Protein AF-A0A7S4VJS0-F1 (afdb_monomer)

Organism: NCBI:txid311494

Solvent-accessible surface area (backbone atoms only — not comparable to full-atom values): 16533 Å² total; per-residue (Å²): 133,78,76,65,44,76,45,44,34,22,42,85,99,52,70,77,47,81,45,66,48,49,86,60,59,67,70,57,44,41,53,53,49,32,59,73,72,68,47,90,73,55,100,81,55,53,58,40,48,29,38,74,30,95,76,50,66,49,74,33,80,50,48,74,66,52,52,50,50,30,54,77,70,63,61,60,64,29,40,44,44,47,50,64,60,52,46,53,50,52,53,53,55,51,74,68,52,66,96,58,41,60,51,50,42,50,34,49,39,54,44,40,72,72,34,70,67,52,34,52,46,32,55,76,66,53,40,60,62,53,34,54,55,42,32,65,45,93,44,63,69,44,21,36,47,25,25,44,41,48,52,61,39,64,73,39,78,69,44,57,60,54,49,73,75,48,58,73,79,54,33,31,71,47,41,39,43,45,42,54,61,67,45,56,85,84,48,96,86,55,86,72,76,68,92,62,82,62,58,33,41,50,53,45,51,40,50,43,19,69,74,35,60,66,30,24,58,18,40,49,33,22,28,68,24,63,72,89,66,82,99,58,100,69,72,90,50,73,53,40,54,63,46,39,52,54,28,54,70,44,88,88,39,69,65,42,23,52,48,28,53,47,47,52,49,29,39,52,62,35,20,66,88,34,67,66,56,41,52,51,53,51,50,53,54,51,56,54,65,54,55,72,70,76,112

Sequence (295 aa):
MVKSIKCSVRKLDGPEEDYVFDSRPISECVRSICKGFKLPYDEEDNYHVLVAGSEPTAPVVATRAQISEAKEKGQTPLLVQKGSALVKARLRNLQRGGDDIADRLLGLLVAIRGDAWLAEEVVGEDGIRLLVEVALSNSSRHVELGMVCLCEIFRNGQVSTWLDENPEEFGPRFFRQLFSVLFPKLHAETKQERKSPPHACLCACVFLLQRLPSCARAAHAAAVGALQFGNSAEAVQEAFYSQILDAMDVEDDDFQRCAAESVLSAMAVASTNDKQLSAAMQKELVVLAGRDKEV

Radius of gyration: 23.89 Å; Cα contacts (8 Å, |Δi|>4): 365; chains: 1; bounding box: 58×42×64 Å

Nearest PDB structures (foldseek):
  6xf2-assembly2_D  TM=5.288E-01  e=1.169E-06  Homo sapiens
  6xf1-assembly1_B  TM=5.230E-01  e=2.704E-05  Homo sapiens
  8j07-assembly1_u7  TM=6.701E-01  e=5.937E-03  Homo sapiens
  8a1i-assembly1_A  TM=3.736E-01  e=9.053E-03  Mus musculus
  4r11-assembly2_C  TM=3.797E-01  e=6.452E-0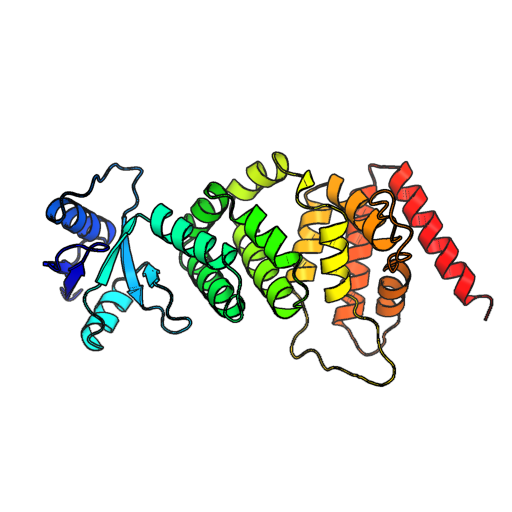1  Caenorhabditis elegans

Foldseek 3Di:
DDDKDWAWAAEVVGDIDIFIPDPDDQQVSLVVVCVVVVHDDDVVFDKAWWFQDPPPRQTAGDDPVNSNVCVVVVVDDIYIDTLLVSLVVLLVVCVVDDPCNLSSLVSLLCRCVVDVVSLVSCLVNCVLLSLLVQLLDPDLSSVLSSLSNVLSSVVHPCVLVVCVVPVCSLALSSLLSLLCSLQPPPDVPDPPPDPDHSVSSLVSLLVSLQNHLNNLVRNLCNQQLVDPDDDDPDDSGDHRVVSLVVLCVDPPDPSSNVSSVSNVVSSCVSCVVPPVSNVVVVVVVVVNVVVVVVD

Structure (mmCIF, N/CA/C/O backbone):
data_AF-A0A7S4VJS0-F1
#
_entry.id   AF-A0A7S4VJS0-F1
#
loop_
_atom_site.group_PDB
_atom_site.id
_atom_site.type_symbol
_atom_site.label_atom_id
_atom_site.label_alt_id
_atom_site.label_comp_id
_atom_site.label_asym_id
_atom_site.label_entity_id
_atom_site.label_seq_id
_atom_site.pdbx_PDB_ins_code
_atom_site.Cartn_x
_atom_site.Cartn_y
_atom_site.Cartn_z
_atom_site.occupancy
_atom_site.B_iso_or_equiv
_atom_site.auth_seq_id
_atom_site.auth_comp_id
_atom_site.auth_asym_id
_atom_site.auth_atom_id
_atom_site.pdbx_PDB_model_num
ATOM 1 N N . MET A 1 1 ? -25.706 -21.260 22.996 1.00 52.06 1 MET A N 1
ATOM 2 C CA . MET A 1 1 ? -25.949 -20.073 23.849 1.00 52.06 1 MET A CA 1
ATOM 3 C C . MET A 1 1 ? -24.723 -19.179 23.781 1.00 52.06 1 MET A C 1
ATOM 5 O O . MET A 1 1 ? -23.652 -19.637 24.156 1.00 52.06 1 MET A O 1
ATOM 9 N N . VAL A 1 2 ? -24.848 -17.950 23.276 1.00 59.78 2 VAL A N 1
ATOM 10 C CA . VAL A 1 2 ? -23.752 -16.966 23.332 1.00 59.78 2 VAL A CA 1
ATOM 11 C C . VAL A 1 2 ? -23.669 -16.465 24.776 1.00 59.78 2 VAL A C 1
ATOM 13 O O . VAL A 1 2 ? -24.641 -15.901 25.275 1.00 59.78 2 VAL A O 1
ATOM 16 N N . LYS A 1 3 ? -22.559 -16.727 25.478 1.00 77.81 3 LYS A N 1
ATOM 17 C CA . LYS A 1 3 ? -22.347 -16.217 26.843 1.00 77.81 3 LYS A CA 1
ATOM 18 C C . LYS A 1 3 ? -22.203 -14.693 26.795 1.00 77.81 3 LYS A C 1
ATOM 20 O O . LYS A 1 3 ? -21.503 -14.173 25.929 1.00 77.81 3 LYS A O 1
ATOM 25 N N . SER A 1 4 ? -22.857 -13.986 27.715 1.00 88.81 4 SER A N 1
ATOM 26 C CA . SER A 1 4 ? -22.656 -12.548 27.892 1.00 88.81 4 SER A CA 1
ATOM 27 C C . SER A 1 4 ? -21.268 -12.282 28.477 1.00 88.81 4 SER A C 1
ATOM 29 O O . SER A 1 4 ? -20.825 -12.960 29.407 1.00 88.81 4 SER A O 1
ATOM 31 N N . ILE A 1 5 ? -20.567 -11.291 27.927 1.00 92.12 5 ILE A N 1
ATOM 32 C CA . ILE A 1 5 ? -19.202 -10.953 28.332 1.00 92.12 5 ILE A CA 1
ATOM 33 C C . ILE A 1 5 ? -19.227 -9.568 28.977 1.00 92.12 5 ILE A C 1
ATOM 35 O O . ILE A 1 5 ? -19.429 -8.567 28.300 1.00 92.12 5 ILE A O 1
ATOM 39 N N . LYS A 1 6 ? -19.042 -9.502 30.298 1.00 92.81 6 LYS A N 1
ATOM 40 C CA . LYS A 1 6 ? -18.827 -8.229 31.003 1.00 92.81 6 LYS A CA 1
ATOM 41 C C . LYS A 1 6 ? -17.358 -7.811 30.881 1.00 92.81 6 LYS A C 1
ATOM 43 O O . LYS A 1 6 ? -16.519 -8.557 31.385 1.00 92.81 6 LYS A O 1
ATOM 48 N N . CYS A 1 7 ? -17.066 -6.678 30.253 1.00 93.25 7 CYS A N 1
ATOM 49 C CA . CYS A 1 7 ? -15.713 -6.144 30.087 1.00 93.25 7 CYS A CA 1
ATOM 50 C C . CYS A 1 7 ? -15.674 -4.664 30.437 1.00 93.25 7 CYS A C 1
ATOM 52 O O . CYS A 1 7 ? -16.630 -3.933 30.185 1.00 93.25 7 CYS A O 1
ATOM 54 N N . SER A 1 8 ? -14.523 -4.238 30.931 1.00 93.19 8 SER A N 1
ATOM 55 C CA . SER A 1 8 ? -14.223 -2.830 31.092 1.00 93.19 8 SER A CA 1
ATOM 56 C C . SER A 1 8 ? -13.831 -2.199 29.746 1.00 93.19 8 SER A C 1
ATOM 58 O O . SER A 1 8 ? -13.095 -2.805 28.957 1.00 93.19 8 SER A O 1
ATOM 60 N N . VAL A 1 9 ? -14.351 -1.004 29.468 1.00 94.25 9 VAL A N 1
ATOM 61 C CA . VAL A 1 9 ? -14.122 -0.217 28.249 1.00 94.25 9 VAL A CA 1
ATOM 62 C C . VAL A 1 9 ? -13.775 1.218 28.646 1.00 94.25 9 VAL A C 1
ATOM 64 O O . VAL A 1 9 ? -14.327 1.755 29.600 1.00 94.25 9 VAL A O 1
ATOM 67 N N . ARG A 1 10 ? -12.889 1.873 27.897 1.00 93.75 10 ARG A N 1
ATOM 68 C CA . ARG A 1 10 ? -12.550 3.293 28.054 1.00 93.75 10 ARG A CA 1
ATOM 69 C C . ARG A 1 10 ? -12.520 4.003 26.707 1.00 93.75 10 ARG A C 1
ATOM 71 O O . ARG A 1 10 ? -12.232 3.379 25.688 1.00 93.75 10 ARG A O 1
ATOM 78 N N . LYS A 1 11 ? -12.723 5.319 26.696 1.00 90.31 11 LYS A N 1
ATOM 79 C CA . LYS A 1 11 ? -12.336 6.176 25.559 1.00 90.31 11 LYS A CA 1
ATOM 80 C C . LYS A 1 11 ? -10.901 6.686 25.730 1.00 90.31 11 LYS A C 1
ATOM 82 O O . LYS A 1 11 ? -10.348 6.610 26.828 1.00 90.31 11 LYS A O 1
ATOM 87 N N . LEU A 1 12 ? -10.301 7.212 24.661 1.00 82.88 12 LEU A N 1
ATOM 88 C CA . LEU A 1 12 ? -8.981 7.846 24.739 1.00 82.88 12 LEU A CA 1
ATOM 89 C C . LEU A 1 12 ? -9.023 8.992 25.767 1.00 82.88 12 LEU A C 1
ATOM 91 O O . LEU A 1 12 ? -9.923 9.830 25.704 1.00 82.88 12 LEU A O 1
ATOM 95 N N . ASP A 1 13 ? -8.104 8.965 26.733 1.00 82.50 13 ASP A N 1
ATOM 96 C CA . ASP A 1 13 ? -7.991 9.936 27.834 1.00 82.50 13 ASP A CA 1
ATOM 97 C C . ASP A 1 13 ? -9.276 10.132 28.667 1.00 82.50 13 ASP A C 1
ATOM 99 O O . ASP A 1 13 ? -9.508 11.193 29.249 1.00 82.50 13 ASP A O 1
ATOM 103 N N . GLY A 1 14 ? -10.141 9.113 28.722 1.00 86.06 14 GLY A N 1
ATOM 104 C CA . GLY A 1 14 ? -11.408 9.163 29.448 1.00 86.06 14 GLY A CA 1
ATOM 105 C C . GLY A 1 14 ? -11.533 8.149 30.584 1.00 86.06 14 GLY A C 1
ATOM 106 O O . GLY A 1 14 ? -10.638 7.328 30.796 1.00 86.06 14 GLY A O 1
ATOM 107 N N . PRO A 1 15 ? -12.664 8.204 31.313 1.00 86.44 15 PRO A N 1
ATOM 108 C CA . PRO A 1 15 ? -12.947 7.260 32.378 1.00 86.44 15 PRO A CA 1
ATOM 109 C C . PRO A 1 15 ? -13.132 5.844 31.828 1.00 86.44 15 PRO A C 1
ATOM 111 O O . PRO A 1 15 ? -13.482 5.632 30.664 1.00 86.44 15 PRO A O 1
ATOM 114 N N . GLU A 1 16 ? -12.885 4.891 32.713 1.00 92.56 16 GLU A N 1
ATOM 115 C CA . GLU A 1 16 ? -13.114 3.472 32.507 1.00 92.56 16 GLU A CA 1
ATOM 116 C C . GLU A 1 16 ? -14.505 3.096 33.034 1.00 92.56 16 GLU A C 1
ATOM 118 O O . GLU A 1 16 ? -14.871 3.473 34.149 1.00 92.56 16 GLU A O 1
ATOM 123 N N . GLU A 1 17 ? -15.285 2.371 32.234 1.00 93.62 17 GLU A N 1
ATOM 124 C CA . GLU A 1 17 ? -16.653 1.965 32.558 1.00 93.62 17 GLU A CA 1
ATOM 125 C C . GLU A 1 17 ? -16.915 0.507 32.142 1.00 93.62 17 GLU A C 1
ATOM 127 O O . GLU A 1 17 ? -16.416 0.017 31.128 1.00 93.62 17 GLU A O 1
ATOM 132 N N . ASP A 1 18 ? -17.738 -0.195 32.923 1.00 94.25 18 ASP A N 1
ATOM 133 C CA . ASP A 1 18 ? -18.102 -1.592 32.680 1.00 94.25 18 ASP A CA 1
ATOM 134 C C . ASP A 1 18 ? -19.273 -1.719 31.695 1.00 94.25 18 ASP A C 1
ATOM 136 O O . ASP A 1 18 ? -20.369 -1.216 31.948 1.00 94.25 18 ASP A O 1
ATOM 140 N N . TYR A 1 19 ? -19.090 -2.512 30.639 1.00 93.88 19 TYR A N 1
ATOM 141 C CA . TYR A 1 19 ? -20.133 -2.818 29.658 1.00 93.88 19 TYR A CA 1
ATOM 142 C C . TYR A 1 19 ? -20.341 -4.322 29.474 1.00 93.88 19 TYR A C 1
ATOM 144 O O . TYR A 1 19 ? -19.462 -5.149 29.730 1.00 93.88 19 TYR A O 1
ATOM 152 N N . VAL A 1 20 ? -21.542 -4.693 29.022 1.00 93.19 20 VAL A N 1
ATOM 153 C CA . VAL A 1 20 ? -21.919 -6.084 28.745 1.00 93.19 20 VAL A CA 1
ATOM 154 C C . VAL A 1 20 ? -22.083 -6.285 27.244 1.00 93.19 20 VAL A C 1
ATOM 156 O O . VAL A 1 20 ? -22.970 -5.710 26.617 1.00 93.19 20 VAL A O 1
ATOM 159 N N . PHE A 1 21 ? -21.257 -7.162 26.684 1.00 92.00 21 PHE A N 1
ATOM 160 C CA . PHE A 1 21 ? -21.400 -7.681 25.330 1.00 92.00 21 PHE A CA 1
ATOM 161 C C . PHE A 1 21 ? -22.299 -8.926 25.376 1.00 92.00 21 PHE A C 1
ATOM 163 O O . PHE A 1 21 ? -21.834 -10.055 25.546 1.00 92.00 21 PHE A O 1
ATOM 170 N N . ASP A 1 22 ? -23.610 -8.713 25.267 1.00 89.94 22 ASP A N 1
ATOM 171 C CA .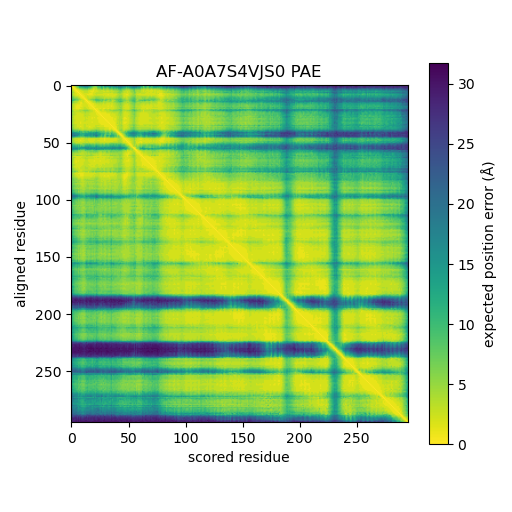 ASP A 1 22 ? -24.657 -9.752 25.242 1.00 89.94 22 ASP A CA 1
ATOM 172 C C . ASP A 1 22 ? -24.867 -10.317 23.825 1.00 89.94 22 ASP A C 1
ATOM 174 O O . ASP A 1 22 ? -24.018 -10.114 22.971 1.00 89.94 22 ASP A O 1
ATOM 178 N N . SER A 1 23 ? -25.959 -11.029 23.531 1.00 88.62 23 SER A N 1
ATOM 179 C CA . SER A 1 23 ? -26.235 -11.573 22.186 1.00 88.62 23 SER A CA 1
ATOM 180 C C . SER A 1 23 ? -26.479 -10.516 21.090 1.00 88.62 23 SER A C 1
ATOM 182 O O . SER A 1 23 ? -26.640 -10.892 19.931 1.00 88.62 23 SER A O 1
ATOM 184 N N . ARG A 1 24 ? -26.493 -9.226 21.458 1.00 90.31 24 ARG A N 1
ATOM 185 C CA . ARG A 1 24 ? -26.477 -8.020 20.614 1.00 90.31 24 ARG A CA 1
ATOM 186 C C . ARG A 1 24 ? -25.512 -8.154 19.410 1.00 90.31 24 ARG A C 1
ATOM 188 O 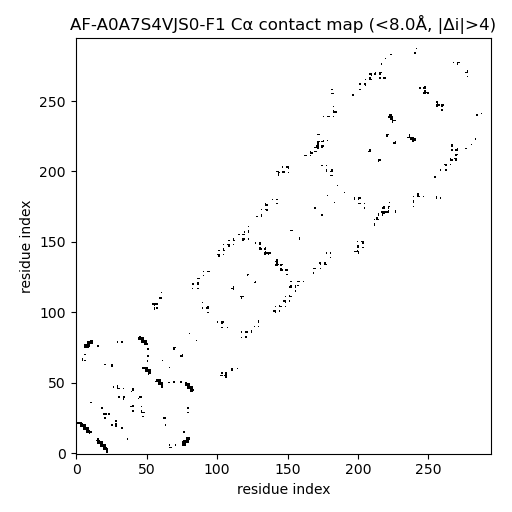O . ARG A 1 24 ? -24.418 -8.679 19.637 1.00 90.31 24 ARG A O 1
ATOM 195 N N . PRO A 1 25 ? -25.735 -7.642 18.180 1.00 89.12 25 PRO A N 1
ATOM 196 C CA . PRO A 1 25 ? -24.607 -7.314 17.303 1.00 89.12 25 PRO A CA 1
ATOM 197 C C . PRO A 1 25 ? -23.605 -6.388 18.013 1.00 89.12 25 PRO A C 1
ATOM 199 O O . PRO A 1 25 ? -24.001 -5.540 18.812 1.00 89.12 25 PRO A O 1
ATOM 202 N N . ILE A 1 26 ? -22.302 -6.528 17.730 1.00 88.94 26 ILE A N 1
ATOM 203 C CA . ILE A 1 26 ? -21.265 -5.702 18.386 1.00 88.94 26 ILE A CA 1
ATOM 204 C C . ILE A 1 26 ? -21.525 -4.215 18.135 1.00 88.94 26 ILE A C 1
ATOM 206 O O . ILE A 1 26 ? -21.392 -3.421 19.058 1.00 88.94 26 ILE A O 1
ATOM 210 N N . SER A 1 27 ? -21.975 -3.844 16.936 1.00 87.38 27 SER A N 1
ATOM 211 C CA . SER A 1 27 ? -22.353 -2.470 16.588 1.00 87.38 27 SER A CA 1
ATOM 212 C C . SER A 1 27 ? -23.419 -1.881 17.523 1.00 87.38 27 SER A C 1
ATOM 214 O O . SER A 1 27 ? -23.320 -0.718 17.911 1.00 87.38 27 SER A O 1
ATOM 216 N N . GLU A 1 28 ? -24.399 -2.673 17.968 1.00 89.50 28 GLU A N 1
ATOM 217 C CA . GLU A 1 28 ? -25.399 -2.224 18.944 1.00 89.50 28 GLU A CA 1
ATOM 218 C C . GLU A 1 28 ? -24.806 -2.053 20.344 1.00 89.50 28 GLU A C 1
ATOM 220 O O . GLU A 1 28 ? -25.127 -1.084 21.037 1.00 89.50 28 GLU A O 1
ATOM 225 N N . CYS A 1 29 ? -23.911 -2.958 20.757 1.00 91.56 29 CYS A N 1
ATOM 226 C CA . CYS A 1 29 ? -23.164 -2.803 22.004 1.00 91.56 29 CYS A CA 1
ATOM 227 C C . CYS A 1 29 ? -22.306 -1.530 21.970 1.00 91.56 29 CYS A C 1
ATOM 229 O O . CYS A 1 29 ? -22.319 -0.763 22.930 1.00 91.56 29 CYS A O 1
ATOM 231 N N . VAL A 1 30 ? -21.624 -1.259 20.852 1.00 90.88 30 VAL A N 1
ATOM 232 C CA . VAL A 1 30 ? -20.828 -0.040 20.660 1.00 90.88 30 VAL A CA 1
ATOM 233 C C . VAL A 1 30 ? -21.708 1.204 20.713 1.00 90.88 30 VAL A C 1
ATOM 235 O O . VAL A 1 30 ? -21.360 2.162 21.393 1.00 90.88 30 VAL A O 1
ATOM 238 N N . ARG A 1 31 ? -22.895 1.183 20.102 1.00 90.00 31 ARG A N 1
ATOM 239 C CA . ARG A 1 31 ? -23.859 2.287 20.209 1.00 90.00 31 ARG A CA 1
ATOM 240 C C . ARG A 1 31 ? -24.270 2.554 21.659 1.00 90.00 31 ARG A C 1
ATOM 242 O O . ARG A 1 31 ? -24.371 3.711 22.067 1.00 90.00 31 ARG A O 1
ATOM 249 N N . SER A 1 32 ? -24.505 1.507 22.453 1.00 90.94 32 SER A N 1
ATOM 250 C CA . SER A 1 32 ? -24.767 1.648 23.892 1.00 90.94 32 SER A CA 1
ATOM 251 C C . SER A 1 32 ? -23.568 2.245 24.640 1.00 90.94 32 SER A C 1
ATOM 253 O O . SER A 1 32 ? -23.767 3.127 25.472 1.00 90.94 32 SER A O 1
ATOM 255 N N . ILE A 1 33 ? -22.344 1.826 24.302 1.00 92.75 33 ILE A N 1
ATOM 256 C CA . ILE A 1 33 ? -21.095 2.371 24.857 1.00 92.75 33 ILE A CA 1
ATOM 257 C C . ILE A 1 33 ? -20.946 3.861 24.521 1.00 92.75 33 ILE A C 1
ATOM 259 O O . ILE A 1 33 ? -20.703 4.678 25.407 1.00 92.75 33 ILE A O 1
ATOM 263 N N . CYS A 1 34 ? -21.156 4.249 23.261 1.00 91.44 34 CYS A N 1
ATOM 264 C CA . CYS A 1 34 ? -21.072 5.645 22.837 1.00 91.44 34 CYS A CA 1
ATOM 265 C C . CYS A 1 34 ? -22.089 6.529 23.563 1.00 91.44 34 CYS A C 1
ATOM 267 O O . CYS A 1 34 ? -21.740 7.631 23.986 1.00 91.44 34 CYS A O 1
ATOM 269 N N . LYS A 1 35 ? -23.315 6.036 23.785 1.00 90.69 35 LYS A N 1
ATOM 270 C CA . LYS A 1 35 ? -24.324 6.743 24.591 1.00 90.69 35 LYS A CA 1
ATOM 271 C C . LYS A 1 35 ? -23.870 6.946 26.037 1.00 90.69 35 LYS A C 1
ATOM 273 O O . LYS A 1 35 ? -24.044 8.045 26.557 1.00 90.69 35 LYS A O 1
ATOM 278 N N . GLY A 1 36 ? -23.278 5.926 26.663 1.00 91.19 36 GLY A N 1
ATOM 279 C CA . GLY A 1 36 ? -22.744 6.026 28.026 1.00 91.19 36 GLY A CA 1
ATOM 280 C C . GLY A 1 36 ? -21.643 7.083 28.137 1.00 91.19 36 GLY A C 1
ATOM 281 O O . GLY A 1 36 ? -21.741 8.005 28.945 1.00 91.19 36 GLY A O 1
ATOM 282 N N . PHE A 1 37 ? -20.682 7.059 27.210 1.00 91.81 37 PHE A N 1
ATOM 283 C CA . PHE A 1 37 ? -19.595 8.043 27.149 1.00 91.81 37 PHE A CA 1
ATOM 284 C C . PHE A 1 37 ? -19.975 9.420 26.578 1.00 91.81 37 PHE A C 1
ATOM 286 O O . PHE A 1 37 ? -19.104 10.296 26.496 1.00 91.81 37 PHE A O 1
ATOM 293 N N . LYS A 1 38 ? -21.243 9.626 26.189 1.00 89.88 38 LYS A N 1
ATOM 294 C CA . LYS A 1 38 ? -21.755 10.841 25.525 1.00 89.88 38 LYS A CA 1
ATOM 295 C C . LYS A 1 38 ? -20.968 11.210 24.260 1.00 89.88 38 LYS A C 1
ATOM 297 O O . LYS A 1 38 ? -20.670 12.379 24.020 1.00 89.88 38 LYS A O 1
ATOM 302 N N . LEU A 1 39 ? -20.590 10.204 23.479 1.00 87.88 39 LEU A N 1
ATOM 303 C CA . LEU A 1 39 ? -19.913 10.382 22.199 1.00 87.88 39 LEU A CA 1
ATOM 304 C C . LEU A 1 39 ? -20.954 10.680 21.106 1.00 87.88 39 LEU A C 1
ATOM 306 O O . LEU A 1 39 ? -22.024 10.064 21.127 1.00 87.88 39 LEU A O 1
ATOM 310 N N . PRO A 1 40 ? -20.672 11.609 20.172 1.00 82.12 40 PRO A N 1
ATOM 311 C CA . PRO A 1 40 ? -21.540 11.827 19.021 1.00 82.12 40 PRO A CA 1
ATOM 312 C C . PRO A 1 40 ? -21.570 10.530 18.215 1.00 82.12 40 PRO A C 1
ATOM 314 O O . PRO A 1 40 ? -20.523 10.021 17.847 1.00 82.12 40 PRO A O 1
ATOM 317 N N . TYR A 1 41 ? -22.748 9.947 18.033 1.00 74.44 41 TYR A N 1
ATOM 318 C CA . TYR A 1 41 ? -22.937 8.752 17.219 1.00 74.44 41 TYR A CA 1
ATOM 319 C C . TYR A 1 41 ? -23.954 9.136 16.153 1.00 74.44 41 TYR A C 1
ATOM 321 O O . TYR A 1 41 ? -25.158 9.118 16.423 1.00 74.44 41 TYR A O 1
ATOM 329 N N . ASP A 1 42 ? -23.469 9.580 14.999 1.00 69.62 42 ASP A N 1
ATOM 330 C CA . ASP A 1 42 ? -24.274 9.640 13.783 1.00 69.62 42 ASP A CA 1
ATOM 331 C C . ASP A 1 42 ? -24.126 8.314 13.012 1.00 69.62 42 ASP A C 1
ATOM 333 O O . ASP A 1 42 ? -23.326 7.451 13.377 1.00 69.62 42 ASP A O 1
ATOM 337 N N . GLU A 1 43 ? -24.989 8.076 12.025 1.00 60.16 43 GLU A N 1
ATOM 338 C CA . GLU A 1 43 ? -24.967 6.826 11.248 1.00 60.16 43 GLU A CA 1
ATOM 339 C C . GLU A 1 43 ? -23.718 6.706 10.351 1.00 60.16 43 GLU A C 1
ATOM 341 O O . GLU A 1 43 ? -23.448 5.621 9.838 1.00 60.16 43 GLU A O 1
ATOM 346 N N . GLU A 1 44 ? -22.943 7.787 10.211 1.00 59.69 44 GLU A N 1
ATOM 347 C CA . GLU A 1 44 ? -21.691 7.859 9.449 1.00 59.69 44 GLU A CA 1
ATOM 348 C C . GLU A 1 44 ? -20.452 7.631 10.354 1.00 59.69 44 GLU A C 1
ATOM 350 O O . GLU A 1 44 ? -19.434 7.094 9.915 1.00 59.69 44 GLU A O 1
ATOM 355 N N . ASP A 1 45 ? -20.546 7.947 11.650 1.00 63.12 45 ASP A N 1
ATOM 356 C CA . ASP A 1 45 ? -19.503 7.836 12.668 1.00 63.12 45 ASP A CA 1
ATOM 357 C C . ASP A 1 45 ? -19.424 6.405 13.210 1.00 63.12 45 ASP A C 1
ATOM 359 O O . ASP A 1 45 ? -19.944 6.038 14.274 1.00 63.12 45 ASP A O 1
ATOM 363 N N . ASN A 1 46 ? -18.673 5.581 12.488 1.00 79.75 46 ASN A N 1
ATOM 364 C CA . ASN A 1 46 ? -18.382 4.214 12.887 1.00 79.75 46 ASN A CA 1
ATOM 365 C C . ASN A 1 46 ? -17.383 4.192 14.059 1.00 79.75 46 ASN A C 1
ATOM 367 O O . ASN A 1 46 ? -16.159 4.205 13.903 1.00 79.75 46 ASN A O 1
ATOM 371 N N . TYR A 1 47 ? -17.912 4.204 15.284 1.00 88.44 47 TYR A N 1
ATOM 372 C CA . TYR A 1 47 ? -17.143 3.856 16.476 1.00 88.44 47 TYR A CA 1
ATOM 373 C C . TYR A 1 47 ? -16.925 2.346 16.550 1.00 88.44 47 TYR A C 1
ATOM 375 O O . TYR A 1 47 ? -17.808 1.553 16.224 1.00 88.44 47 TYR A O 1
ATOM 383 N N . HIS A 1 48 ? -15.764 1.957 17.072 1.00 89.44 48 HIS A N 1
ATOM 384 C CA . HIS A 1 48 ? -15.383 0.564 17.269 1.00 89.44 48 HIS A CA 1
ATOM 385 C C . HIS A 1 48 ? -14.788 0.357 18.655 1.00 89.44 48 HIS A C 1
ATOM 387 O O . HIS A 1 48 ? -14.155 1.251 19.218 1.00 89.44 48 HIS A O 1
ATOM 393 N N . VAL A 1 49 ? -14.974 -0.851 19.185 1.00 90.81 49 VAL A N 1
ATOM 394 C CA . VAL A 1 49 ? -14.206 -1.351 20.327 1.00 90.81 49 VAL A CA 1
ATOM 395 C C . VAL A 1 49 ? -12.954 -2.026 19.789 1.00 90.81 49 VAL A C 1
ATOM 397 O O . VAL A 1 49 ? -13.024 -2.815 18.849 1.00 90.81 49 VAL A O 1
ATOM 400 N N . LEU A 1 50 ? -11.819 -1.700 20.390 1.00 89.94 50 LEU A N 1
ATOM 401 C CA . LEU A 1 50 ? -10.495 -2.125 19.983 1.00 89.94 50 LEU A CA 1
ATOM 402 C C . LEU A 1 50 ? -9.865 -2.998 21.071 1.00 89.94 50 LEU A C 1
ATOM 404 O O . LEU A 1 50 ? -9.975 -2.704 22.266 1.00 89.94 50 LEU A O 1
ATOM 408 N N . VAL A 1 51 ? -9.172 -4.045 20.635 1.00 88.25 51 VAL A N 1
ATOM 409 C CA . VAL A 1 51 ? -8.320 -4.917 21.461 1.00 88.25 51 VAL A CA 1
ATOM 410 C C . VAL A 1 51 ? -6.863 -4.754 21.037 1.00 88.25 51 VAL A C 1
ATOM 412 O O . VAL A 1 51 ? -6.587 -4.333 19.912 1.00 88.25 51 VAL A O 1
ATOM 415 N N . ALA A 1 52 ? -5.918 -5.099 21.912 1.00 79.62 52 ALA A N 1
ATOM 416 C CA . ALA A 1 52 ? -4.517 -5.200 21.513 1.00 79.62 52 ALA A CA 1
ATOM 417 C C . ALA A 1 52 ? -4.354 -6.294 20.441 1.00 79.62 52 ALA A C 1
ATOM 419 O O . ALA A 1 52 ? -4.849 -7.409 20.614 1.00 79.62 52 ALA A O 1
ATOM 420 N N . GLY A 1 53 ? -3.676 -5.973 19.336 1.00 70.50 53 GLY A N 1
ATOM 421 C CA . GLY A 1 53 ? -3.277 -6.969 18.342 1.00 70.50 53 GLY A CA 1
ATOM 422 C C . GLY A 1 53 ? -2.305 -7.986 18.944 1.00 70.50 53 GLY A C 1
ATOM 423 O O . GLY A 1 53 ? -1.544 -7.661 19.856 1.00 70.50 53 GLY A O 1
ATOM 424 N N . SER A 1 54 ? -2.339 -9.224 18.453 1.00 66.44 54 SER A N 1
ATOM 425 C CA . SER A 1 54 ? -1.491 -10.310 18.958 1.00 66.44 54 SER A CA 1
ATOM 426 C C . SER A 1 54 ? -0.016 -10.136 18.595 1.00 66.44 54 SER A C 1
ATOM 428 O O . SER A 1 54 ? 0.817 -10.492 19.411 1.00 66.44 54 SER A O 1
ATOM 430 N N . GLU A 1 55 ? 0.289 -9.579 17.418 1.00 61.56 55 GLU A N 1
ATOM 431 C CA . GLU A 1 55 ? 1.623 -9.176 16.943 1.00 61.56 55 GLU A CA 1
ATOM 432 C C . GLU A 1 55 ? 1.473 -8.660 15.492 1.00 61.56 55 GLU A C 1
ATOM 434 O O . GLU A 1 55 ? 0.977 -9.408 14.646 1.00 61.56 55 GLU A O 1
ATOM 439 N N . PRO A 1 56 ? 1.853 -7.410 15.161 1.00 55.97 56 PRO A N 1
ATOM 440 C CA . PRO A 1 56 ? 2.263 -6.330 16.065 1.00 55.97 56 PRO A CA 1
ATOM 441 C C . PRO A 1 56 ? 1.120 -5.891 17.002 1.00 55.97 56 PRO A C 1
ATOM 443 O O . PRO A 1 56 ? -0.058 -6.039 16.679 1.00 55.97 56 PRO A O 1
ATOM 446 N N . THR A 1 57 ? 1.460 -5.312 18.160 1.00 68.06 57 THR A N 1
ATOM 447 C CA . THR A 1 57 ? 0.530 -4.943 19.259 1.00 68.06 57 THR A CA 1
ATOM 448 C C . THR A 1 57 ? -0.425 -3.782 18.945 1.00 68.06 57 THR A C 1
ATOM 450 O O . THR A 1 57 ? -1.063 -3.217 19.836 1.00 68.06 57 THR A O 1
ATOM 453 N N . ALA A 1 58 ? -0.550 -3.405 17.672 1.00 69.38 58 ALA A N 1
ATOM 454 C CA . ALA A 1 58 ? -1.399 -2.307 17.242 1.00 69.38 58 ALA A CA 1
ATOM 455 C C . ALA A 1 58 ? -2.890 -2.617 17.515 1.00 69.38 58 ALA A C 1
ATOM 457 O O . ALA A 1 58 ? -3.321 -3.747 17.282 1.00 69.38 58 ALA A O 1
ATOM 458 N N . PRO A 1 59 ? -3.706 -1.642 17.963 1.00 78.06 59 PRO A N 1
ATOM 459 C CA . PRO A 1 59 ? -5.109 -1.888 18.302 1.00 78.06 59 PRO A CA 1
ATOM 460 C C . PRO A 1 59 ? -5.951 -2.302 17.089 1.00 78.06 59 PRO A C 1
ATOM 462 O O . PRO A 1 59 ? -6.011 -1.554 16.113 1.00 78.06 59 PRO A O 1
ATOM 465 N N . VAL A 1 60 ? -6.630 -3.445 17.138 1.00 80.44 60 VAL A N 1
ATOM 466 C CA . VAL A 1 60 ? -7.498 -3.942 16.052 1.00 80.44 60 VAL A CA 1
ATOM 467 C C . VAL A 1 60 ? -8.966 -3.893 16.451 1.00 80.44 60 VAL A C 1
ATOM 469 O O . VAL A 1 60 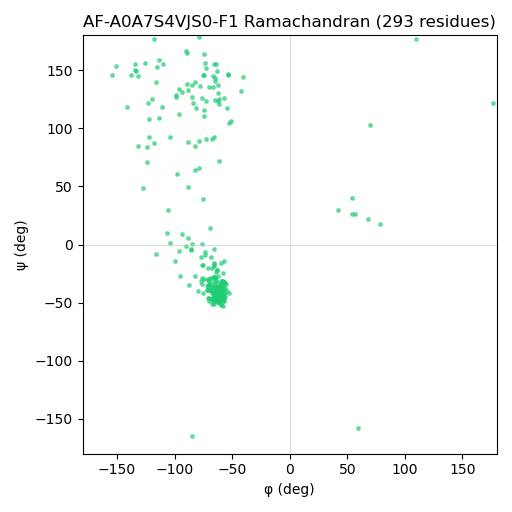? -9.287 -3.934 17.640 1.00 80.44 60 VAL A O 1
ATOM 472 N N . VAL A 1 61 ? -9.855 -3.815 15.461 1.00 84.50 61 VAL A N 1
ATOM 473 C CA . VAL A 1 61 ? -11.303 -3.885 15.678 1.00 84.50 61 VAL A CA 1
ATOM 474 C C . VAL A 1 61 ? -11.637 -5.236 16.295 1.00 84.50 61 VAL A C 1
ATOM 476 O O . VAL A 1 61 ? -11.256 -6.288 15.787 1.00 84.50 61 VAL A O 1
ATOM 479 N N . ALA A 1 62 ? -12.309 -5.204 17.439 1.00 85.88 62 ALA A N 1
ATOM 480 C CA . ALA A 1 62 ? -12.522 -6.392 18.236 1.00 85.88 62 ALA A CA 1
ATOM 481 C C . ALA A 1 62 ? -13.737 -7.184 17.743 1.00 85.88 62 ALA A C 1
ATOM 483 O O . ALA A 1 62 ? -14.877 -6.714 17.772 1.00 85.88 62 ALA A O 1
ATOM 484 N N . THR A 1 63 ? -13.510 -8.442 17.379 1.00 88.12 63 THR A N 1
ATOM 485 C CA . THR A 1 63 ? -14.573 -9.442 17.274 1.00 88.12 63 THR A CA 1
ATOM 486 C C . THR A 1 63 ? -15.017 -9.901 18.662 1.00 88.12 63 THR A C 1
ATOM 488 O O . THR A 1 63 ? -14.314 -9.757 19.662 1.00 88.12 63 THR A O 1
ATOM 491 N N . ARG A 1 64 ? -16.183 -10.546 18.744 1.00 89.00 64 ARG A N 1
ATOM 492 C CA . ARG A 1 64 ? -16.705 -11.079 20.011 1.00 89.00 64 ARG A CA 1
ATOM 493 C C . ARG A 1 64 ? -15.772 -12.119 20.636 1.00 89.00 64 ARG A C 1
ATOM 495 O O . ARG A 1 64 ? -15.646 -12.159 21.857 1.00 89.00 64 ARG A O 1
ATOM 502 N N . ALA A 1 65 ? -15.124 -12.936 19.805 1.00 88.69 65 ALA A N 1
ATOM 503 C CA . ALA A 1 65 ? -14.130 -13.905 20.253 1.00 88.69 65 ALA A CA 1
ATOM 504 C C . ALA A 1 65 ? -12.923 -13.194 20.880 1.00 88.69 65 ALA A C 1
ATOM 506 O O . ALA A 1 65 ? -12.552 -13.512 22.005 1.00 88.69 65 ALA A O 1
ATOM 507 N N . GLN A 1 66 ? -12.401 -12.160 20.214 1.00 90.06 66 GLN A N 1
ATOM 508 C CA . GLN A 1 66 ? -11.285 -11.360 20.723 1.00 90.06 66 GLN A CA 1
ATOM 509 C C . GLN A 1 66 ? -11.639 -10.580 21.996 1.00 90.06 66 GLN A C 1
ATOM 511 O O . GLN A 1 66 ? -10.797 -10.439 22.872 1.00 90.06 66 GLN A O 1
ATOM 516 N N . ILE A 1 67 ? -12.882 -10.112 22.151 1.00 91.19 67 ILE A N 1
ATOM 517 C CA . ILE A 1 67 ? -13.356 -9.491 23.402 1.00 91.19 67 ILE A CA 1
ATOM 518 C C . ILE A 1 67 ? -13.350 -10.512 24.550 1.00 91.19 67 ILE A C 1
ATOM 520 O O . ILE A 1 67 ? -12.941 -10.182 25.664 1.00 91.19 67 ILE A O 1
ATOM 524 N N . SER A 1 68 ? -13.798 -11.747 24.292 1.00 90.50 68 SER A N 1
ATOM 525 C CA . SER A 1 68 ? -13.770 -12.831 25.285 1.00 90.50 68 SER A CA 1
ATOM 526 C C . SER A 1 68 ? -12.339 -13.181 25.678 1.00 90.50 68 SER A C 1
ATOM 528 O O . SER A 1 68 ? -12.020 -13.247 26.861 1.00 90.50 68 SER A O 1
ATOM 530 N N . GLU A 1 69 ? -11.469 -13.349 24.686 1.00 90.44 69 GLU A N 1
ATOM 531 C CA . GLU A 1 69 ? -10.064 -13.687 24.884 1.00 90.44 69 GLU A CA 1
ATOM 532 C C . GLU A 1 69 ? -9.310 -12.576 25.626 1.00 90.44 69 GLU A C 1
ATOM 534 O O . GLU A 1 69 ? -8.601 -12.853 26.591 1.00 90.44 69 GLU A O 1
ATOM 539 N N . ALA A 1 70 ? -9.508 -11.312 25.238 1.00 88.56 70 ALA A N 1
ATOM 540 C CA . ALA A 1 70 ? -8.909 -10.167 25.916 1.00 88.56 70 ALA A CA 1
ATOM 541 C C . ALA A 1 70 ? -9.320 -10.123 27.393 1.00 88.56 70 ALA A C 1
ATOM 543 O O . ALA A 1 70 ? -8.487 -9.869 28.260 1.00 88.56 70 ALA A O 1
ATOM 544 N N . LYS A 1 71 ? -10.580 -10.446 27.707 1.00 89.38 71 LYS A N 1
ATOM 545 C CA . LYS A 1 71 ? -11.038 -10.567 29.094 1.00 89.38 71 LYS A CA 1
ATOM 546 C C . LYS A 1 71 ? -10.338 -11.702 29.839 1.00 89.38 71 LYS A C 1
ATOM 548 O O . LYS A 1 71 ? -9.875 -11.492 30.956 1.00 89.38 71 LYS A O 1
ATOM 553 N N . GLU A 1 72 ? -10.282 -12.892 29.248 1.00 90.50 72 GLU A N 1
ATOM 554 C CA . GLU A 1 72 ? -9.651 -14.072 29.856 1.00 90.50 72 GLU A CA 1
ATOM 555 C C . GLU A 1 72 ? -8.159 -13.844 30.126 1.00 90.50 72 GLU A C 1
ATOM 557 O O . GLU A 1 72 ? -7.638 -14.299 31.143 1.00 90.50 72 GLU A O 1
ATOM 562 N N . LYS A 1 73 ? -7.493 -13.070 29.264 1.00 88.50 73 LYS A N 1
ATOM 563 C CA . LYS A 1 73 ? -6.085 -12.678 29.401 1.00 88.50 73 LYS A CA 1
ATOM 564 C C . LYS A 1 73 ? -5.853 -11.442 30.280 1.00 88.50 73 LYS A C 1
ATOM 566 O O . LYS A 1 73 ? -4.708 -11.024 30.427 1.00 88.50 73 LYS A O 1
ATOM 571 N N . GLY A 1 74 ? -6.900 -10.831 30.842 1.00 87.44 74 GLY A N 1
ATOM 572 C CA . GLY A 1 74 ? -6.783 -9.615 31.658 1.00 87.44 74 GLY A CA 1
ATOM 573 C C . GLY A 1 74 ? -6.365 -8.359 30.878 1.00 87.44 74 GLY A C 1
ATOM 574 O O . GLY A 1 74 ? -5.847 -7.414 31.463 1.00 87.44 74 GLY A O 1
ATOM 575 N N . GLN A 1 75 ? -6.581 -8.328 29.563 1.00 86.62 75 GLN A N 1
ATOM 576 C CA . GLN A 1 75 ? -6.236 -7.229 28.653 1.00 86.62 75 GLN A CA 1
ATOM 577 C C . GLN A 1 75 ? -7.369 -6.192 28.552 1.00 86.62 75 GLN A C 1
ATOM 579 O O . GLN A 1 75 ? -7.803 -5.812 27.464 1.00 86.62 75 GLN A O 1
ATOM 584 N N . THR A 1 76 ? -7.871 -5.749 29.702 1.00 84.31 76 THR A N 1
ATOM 585 C CA . THR A 1 76 ? -8.868 -4.674 29.833 1.00 84.31 76 THR A CA 1
ATOM 586 C C . THR A 1 76 ? -8.249 -3.481 30.575 1.00 84.31 76 THR A C 1
ATOM 588 O O . THR A 1 76 ? -7.347 -3.703 31.383 1.00 84.31 76 THR A O 1
ATOM 591 N N . PRO A 1 77 ? -8.707 -2.234 30.356 1.00 88.62 77 PRO A N 1
ATOM 592 C CA . PRO A 1 77 ? -9.881 -1.836 29.574 1.00 88.62 77 PRO A CA 1
ATOM 593 C C . PRO A 1 77 ? -9.687 -1.920 28.056 1.00 88.62 77 PRO A C 1
ATOM 595 O O . PRO A 1 77 ? -8.613 -1.632 27.530 1.00 88.62 77 PRO A O 1
ATOM 598 N N . LEU A 1 78 ? -10.764 -2.266 27.347 1.00 92.38 78 LEU A N 1
ATOM 599 C CA . LEU A 1 78 ? -10.839 -2.154 25.887 1.00 92.38 78 LEU A CA 1
ATOM 600 C C . LEU A 1 78 ? -10.968 -0.683 25.477 1.00 92.38 78 LEU A C 1
ATOM 602 O O . LEU A 1 78 ? -11.528 0.117 26.224 1.00 92.38 78 LEU A O 1
ATOM 606 N N . LEU A 1 79 ? -10.495 -0.307 24.290 1.00 91.38 79 LEU A N 1
ATOM 607 C CA . LEU A 1 79 ? -10.565 1.084 23.826 1.00 91.38 79 LEU A CA 1
ATOM 608 C C . LEU A 1 79 ? -11.755 1.281 22.881 1.00 91.38 79 LEU A C 1
ATOM 610 O O . LEU A 1 79 ? -11.866 0.558 21.903 1.00 91.38 79 LEU A O 1
ATOM 614 N N . VAL A 1 80 ? -12.613 2.273 23.122 1.00 91.88 80 VAL A N 1
ATOM 615 C CA . VAL A 1 80 ? -13.614 2.725 22.143 1.00 91.88 80 VAL A CA 1
ATOM 616 C C . VAL A 1 80 ? -13.120 3.973 21.414 1.00 91.88 80 VAL A C 1
ATOM 618 O O . VAL A 1 80 ? -12.723 4.959 22.043 1.00 91.88 80 VAL A O 1
ATOM 621 N N . GLN A 1 81 ? -13.125 3.940 20.082 1.00 90.00 81 GLN A N 1
ATOM 622 C CA . GLN A 1 81 ? -12.625 5.035 19.248 1.00 90.00 81 GLN A CA 1
ATOM 623 C C . GLN A 1 81 ? -13.345 5.084 17.893 1.00 90.00 81 GLN A C 1
ATOM 625 O O . GLN A 1 81 ? -13.816 4.058 17.405 1.00 90.00 81 GLN A O 1
ATOM 630 N N . LYS A 1 82 ? -13.412 6.274 17.277 1.00 87.56 82 LYS A N 1
ATOM 631 C CA . LYS A 1 82 ? -13.825 6.429 15.872 1.00 87.56 82 LYS A CA 1
ATOM 632 C C . LYS A 1 82 ? -12.853 5.698 14.945 1.00 87.56 82 LYS A C 1
ATOM 634 O O . LYS A 1 82 ? -11.639 5.841 15.114 1.00 87.56 82 LYS A O 1
ATOM 639 N N . GLY A 1 83 ? -13.377 4.994 13.946 1.00 83.38 83 GLY A N 1
ATOM 640 C CA . GLY A 1 83 ? -12.575 4.310 12.933 1.00 83.38 83 GLY A CA 1
ATOM 641 C C . GLY A 1 83 ? -11.620 5.244 12.186 1.00 83.38 83 GLY A C 1
ATOM 642 O O . GLY A 1 83 ? -10.412 5.007 12.169 1.00 83.38 83 GLY A O 1
ATOM 643 N N . SER A 1 84 ? -12.124 6.384 11.712 1.00 84.38 84 SER A N 1
ATOM 644 C CA . SER A 1 84 ? -11.316 7.430 11.069 1.00 84.38 84 SER A CA 1
ATOM 645 C C . SER A 1 84 ? -10.184 7.948 11.967 1.00 84.38 84 SER A C 1
ATOM 647 O O . SER A 1 84 ? -9.055 8.163 11.527 1.00 84.38 84 SER A O 1
ATOM 649 N N . ALA A 1 85 ? -10.427 8.086 13.275 1.00 86.25 85 ALA A N 1
ATOM 650 C CA . ALA A 1 85 ? -9.395 8.498 14.226 1.00 86.25 85 ALA A CA 1
ATOM 651 C C . ALA A 1 85 ? -8.314 7.419 14.429 1.00 86.25 85 ALA A C 1
ATOM 653 O O . ALA A 1 85 ? -7.145 7.767 14.624 1.00 86.25 85 ALA A O 1
ATOM 654 N N . LEU A 1 86 ? -8.685 6.134 14.369 1.00 86.06 86 LEU A N 1
ATOM 655 C CA . LEU A 1 86 ? -7.744 5.012 14.395 1.00 86.06 86 LEU A CA 1
ATOM 656 C C . LEU A 1 86 ? -6.851 5.023 13.146 1.00 86.06 86 LEU A C 1
ATOM 658 O O . LEU A 1 86 ? -5.628 4.938 13.276 1.00 86.06 86 LEU A O 1
ATOM 662 N N . VAL A 1 87 ? -7.439 5.184 11.957 1.00 88.81 87 VAL A N 1
ATOM 663 C CA . VAL A 1 87 ? -6.694 5.265 10.690 1.00 88.81 87 VAL A CA 1
ATOM 664 C C . VAL A 1 87 ? -5.770 6.480 10.681 1.00 88.81 87 VAL A C 1
ATOM 666 O O . VAL A 1 87 ? -4.561 6.318 10.519 1.00 88.81 87 VAL A O 1
ATOM 669 N N . LYS A 1 88 ? -6.273 7.674 11.020 1.00 89.12 88 LYS A N 1
ATOM 670 C CA . LYS A 1 88 ? -5.456 8.892 11.181 1.00 89.12 88 LYS A CA 1
ATOM 671 C C . LYS A 1 88 ? -4.282 8.705 12.126 1.00 89.12 88 LYS A C 1
ATOM 673 O O . LYS A 1 88 ? -3.211 9.263 11.903 1.00 89.12 88 LYS A O 1
ATOM 678 N N . ALA A 1 89 ? -4.476 8.010 13.245 1.00 86.50 89 ALA A N 1
ATOM 679 C CA . ALA A 1 89 ? -3.394 7.758 14.193 1.00 86.50 89 ALA A CA 1
ATOM 680 C C . ALA A 1 89 ? -2.332 6.824 13.593 1.00 86.50 89 ALA A C 1
ATOM 682 O O . ALA A 1 89 ? -1.139 7.085 13.737 1.00 86.50 89 ALA A O 1
ATOM 683 N N . ARG A 1 90 ? -2.752 5.776 12.876 1.00 88.50 90 ARG A N 1
ATOM 684 C CA . ARG A 1 90 ? -1.854 4.832 12.195 1.00 88.50 90 ARG A CA 1
ATOM 685 C C . ARG A 1 90 ? -1.057 5.500 11.078 1.00 88.50 90 ARG A C 1
ATOM 687 O O . ARG A 1 90 ? 0.162 5.358 11.057 1.00 88.50 90 ARG A O 1
ATOM 694 N N . LEU A 1 91 ? -1.714 6.280 10.220 1.00 91.62 91 LEU A N 1
ATOM 695 C CA . LEU A 1 91 ? -1.056 7.017 9.138 1.00 91.62 91 LEU A CA 1
ATOM 696 C C . LEU A 1 91 ? -0.082 8.070 9.690 1.00 91.62 91 LEU A C 1
ATOM 698 O O . LEU A 1 91 ? 1.073 8.111 9.277 1.00 91.62 91 LEU A O 1
ATOM 702 N N . ARG A 1 92 ? -0.466 8.831 10.725 1.00 89.69 92 ARG A N 1
ATOM 703 C CA . ARG A 1 92 ? 0.463 9.757 11.406 1.00 89.69 92 ARG A CA 1
ATOM 704 C C . ARG A 1 92 ? 1.662 9.046 12.029 1.00 89.69 92 ARG A C 1
ATOM 706 O O . ARG A 1 92 ? 2.767 9.581 12.019 1.00 89.69 92 ARG A O 1
ATOM 713 N N . ASN A 1 93 ? 1.468 7.850 12.581 1.00 85.56 93 ASN A N 1
ATOM 714 C CA . ASN A 1 93 ? 2.581 7.058 13.095 1.00 85.56 93 ASN A CA 1
ATOM 715 C C . ASN A 1 93 ? 3.495 6.580 11.962 1.00 85.56 93 ASN A C 1
ATOM 717 O O . ASN A 1 93 ? 4.705 6.582 12.138 1.00 85.56 93 ASN A O 1
ATOM 721 N N . LEU A 1 94 ? 2.969 6.224 10.792 1.00 89.62 94 LEU A N 1
ATOM 722 C CA . LEU A 1 94 ? 3.800 5.897 9.630 1.00 89.62 94 LEU A CA 1
A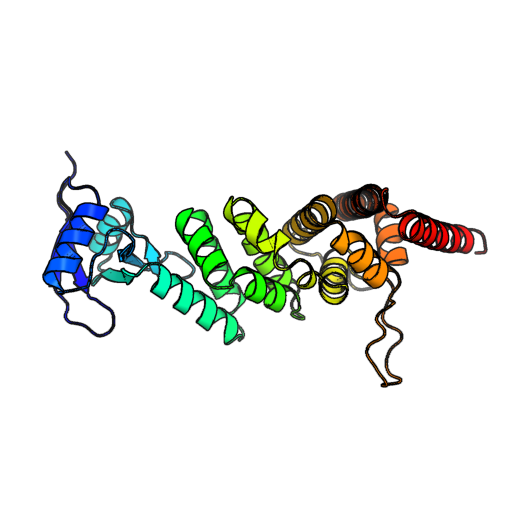TOM 723 C C . LEU A 1 94 ? 4.602 7.113 9.133 1.00 89.62 94 LEU A C 1
ATOM 725 O O . LEU A 1 94 ? 5.804 6.988 8.914 1.00 89.62 94 LEU A O 1
ATOM 729 N N . GLN A 1 95 ? 3.987 8.299 9.074 1.00 88.00 95 GLN A N 1
ATOM 730 C CA . GLN A 1 95 ? 4.642 9.558 8.672 1.00 88.00 95 GLN A CA 1
ATOM 731 C C . GLN A 1 95 ? 5.834 9.950 9.550 1.00 88.00 95 GLN A C 1
ATOM 733 O O . GLN A 1 95 ? 6.785 10.561 9.073 1.00 88.00 95 GLN A O 1
ATOM 738 N N . ARG A 1 96 ? 5.810 9.602 10.842 1.00 84.88 96 ARG A N 1
ATOM 739 C CA . ARG A 1 96 ? 6.924 9.891 11.764 1.00 84.88 96 ARG A CA 1
ATOM 740 C C . ARG A 1 96 ? 8.207 9.131 11.415 1.00 84.88 96 ARG A C 1
ATOM 742 O O . ARG A 1 96 ? 9.263 9.498 11.922 1.00 84.88 96 ARG A O 1
ATOM 749 N N . GLY A 1 97 ? 8.120 8.088 10.587 1.00 78.62 97 GLY A N 1
ATOM 750 C CA . GLY A 1 97 ? 9.249 7.225 10.258 1.00 78.62 97 GLY A CA 1
ATOM 751 C C . GLY A 1 97 ? 9.851 6.541 11.490 1.00 78.62 97 GLY A C 1
ATOM 752 O O . GLY A 1 97 ? 9.192 6.402 12.527 1.00 78.62 97 GLY A O 1
ATOM 753 N N . GLY A 1 98 ? 11.110 6.123 11.360 1.00 80.38 98 GLY A N 1
ATOM 754 C CA . GLY A 1 98 ? 11.879 5.441 12.403 1.00 80.38 98 GLY A CA 1
ATOM 755 C C . GLY A 1 98 ? 12.132 3.962 12.111 1.00 80.38 98 GLY A C 1
ATOM 756 O O . GLY A 1 98 ? 11.661 3.414 11.112 1.00 80.38 98 GLY A O 1
ATOM 757 N N . ASP A 1 99 ? 12.889 3.324 13.002 1.00 79.94 99 ASP A N 1
ATOM 758 C CA . ASP A 1 99 ? 13.335 1.931 12.852 1.00 79.94 99 ASP A CA 1
ATOM 759 C C . ASP A 1 99 ? 12.179 0.915 12.928 1.00 79.94 99 ASP A C 1
ATOM 761 O O . ASP A 1 99 ? 12.286 -0.198 12.417 1.00 79.94 99 ASP A O 1
ATOM 765 N N . ASP A 1 100 ? 11.044 1.305 13.513 1.00 86.31 100 ASP A N 1
ATOM 766 C CA . ASP A 1 100 ? 9.849 0.476 13.704 1.00 86.31 100 ASP A CA 1
ATOM 767 C C . ASP A 1 100 ? 8.804 0.630 12.582 1.00 86.31 100 ASP A C 1
ATOM 769 O O . ASP A 1 100 ? 7.687 0.115 12.684 1.00 86.31 100 ASP A O 1
ATOM 773 N N . ILE A 1 101 ? 9.136 1.317 11.483 1.00 89.75 101 ILE A N 1
ATOM 774 C CA . ILE A 1 101 ? 8.201 1.520 10.366 1.00 89.75 101 ILE A CA 1
ATOM 775 C C . ILE A 1 101 ? 7.715 0.194 9.764 1.00 89.75 101 ILE A C 1
ATOM 777 O O . ILE A 1 101 ? 6.552 0.090 9.380 1.00 89.75 101 ILE A O 1
ATOM 781 N N . ALA A 1 102 ? 8.556 -0.846 9.748 1.00 89.00 102 ALA A N 1
ATOM 782 C CA . ALA A 1 102 ? 8.165 -2.178 9.294 1.00 89.00 102 ALA A CA 1
ATOM 783 C C . ALA A 1 102 ? 7.028 -2.768 10.148 1.00 89.00 102 ALA A C 1
ATOM 785 O O . ALA A 1 102 ? 6.058 -3.289 9.599 1.00 89.00 102 ALA A O 1
ATOM 786 N N . ASP A 1 103 ? 7.101 -2.633 11.472 1.00 87.56 103 ASP A N 1
ATOM 787 C CA . ASP A 1 103 ? 6.067 -3.132 12.386 1.00 87.56 103 ASP A CA 1
ATOM 788 C C . ASP A 1 103 ? 4.784 -2.303 12.276 1.00 87.56 103 ASP A C 1
ATOM 790 O O . ASP A 1 103 ? 3.675 -2.841 12.325 1.00 87.56 103 ASP A O 1
ATOM 794 N N . ARG A 1 104 ? 4.912 -0.991 12.044 1.00 89.75 104 ARG A N 1
ATOM 795 C CA . ARG A 1 104 ? 3.767 -0.106 11.779 1.00 89.75 104 ARG A CA 1
ATOM 796 C C . ARG A 1 104 ? 3.063 -0.465 10.466 1.00 89.75 104 ARG A C 1
ATOM 798 O O . ARG A 1 104 ? 1.832 -0.496 10.441 1.00 89.75 104 ARG A O 1
ATOM 805 N N . LEU A 1 105 ? 3.813 -0.782 9.405 1.00 92.38 105 LEU A N 1
ATOM 806 C CA . LEU A 1 105 ? 3.269 -1.245 8.120 1.00 92.38 105 LEU A CA 1
ATOM 807 C C . LEU A 1 105 ? 2.582 -2.603 8.263 1.00 92.38 105 LEU A C 1
ATOM 809 O O . LEU A 1 105 ? 1.465 -2.770 7.785 1.00 92.38 105 LEU A O 1
ATOM 813 N N . LEU A 1 106 ? 3.189 -3.549 8.985 1.00 89.62 106 LEU A N 1
ATOM 814 C CA . LEU A 1 106 ? 2.549 -4.829 9.308 1.00 89.62 106 LEU A CA 1
ATOM 815 C C . LEU A 1 106 ? 1.249 -4.620 10.092 1.00 89.62 106 LEU A C 1
ATOM 817 O O . LEU A 1 106 ? 0.233 -5.247 9.800 1.00 89.62 106 LEU A O 1
ATOM 821 N N . GLY A 1 107 ? 1.250 -3.691 11.047 1.00 86.19 107 GLY A N 1
ATOM 822 C CA . GLY A 1 107 ? 0.061 -3.339 11.810 1.00 86.19 107 GLY A CA 1
ATOM 823 C C . GLY A 1 107 ? -1.034 -2.721 10.946 1.00 86.19 107 GLY A C 1
ATOM 824 O O . GLY A 1 107 ? -2.210 -2.972 11.210 1.00 86.19 107 GLY A O 1
ATOM 825 N N . LEU A 1 108 ? -0.678 -1.910 9.944 1.00 90.25 108 LEU A N 1
ATOM 826 C CA . LEU A 1 108 ? -1.624 -1.387 8.957 1.00 90.25 108 LEU A CA 1
ATOM 827 C C . LEU A 1 108 ? -2.169 -2.515 8.072 1.00 90.25 108 LEU A C 1
ATOM 829 O O . LEU A 1 108 ? -3.380 -2.605 7.903 1.00 90.25 108 LEU A O 1
ATOM 833 N N . LEU A 1 109 ? -1.302 -3.405 7.584 1.00 90.62 109 LEU A N 1
ATOM 834 C CA . LEU A 1 109 ? -1.670 -4.541 6.741 1.00 90.62 109 LEU A CA 1
ATOM 835 C C . LEU A 1 109 ? -2.680 -5.475 7.420 1.00 90.62 109 LEU A C 1
ATOM 837 O O . LEU A 1 109 ? -3.678 -5.865 6.817 1.00 90.62 109 LEU A O 1
ATOM 841 N N . VAL A 1 110 ? -2.435 -5.829 8.683 1.00 86.19 110 VAL A N 1
ATOM 842 C CA . VAL A 1 110 ? -3.365 -6.652 9.473 1.00 86.19 110 VAL A CA 1
ATOM 843 C C . VAL A 1 110 ? -4.723 -5.963 9.594 1.00 86.19 110 VAL A C 1
ATOM 845 O O . VAL A 1 110 ? -5.753 -6.621 9.490 1.00 86.19 110 VAL A O 1
ATOM 848 N N . ALA A 1 111 ? -4.729 -4.640 9.765 1.00 83.56 111 ALA A N 1
ATOM 849 C CA . ALA A 1 111 ? -5.951 -3.863 9.902 1.00 83.56 111 ALA A CA 1
ATOM 850 C C . ALA A 1 111 ? -6.770 -3.848 8.595 1.00 83.56 111 ALA A C 1
ATOM 852 O O . ALA A 1 111 ? -7.938 -4.223 8.610 1.00 83.56 111 ALA A O 1
ATOM 853 N N . ILE A 1 112 ? -6.154 -3.514 7.456 1.00 89.00 112 ILE A N 1
ATOM 854 C CA . ILE A 1 112 ? -6.851 -3.470 6.154 1.00 89.00 112 ILE A CA 1
ATOM 855 C C . ILE A 1 112 ? -7.303 -4.855 5.665 1.00 89.00 112 ILE A C 1
ATOM 857 O O . ILE A 1 112 ? -8.302 -4.957 4.962 1.00 89.00 112 ILE A O 1
ATOM 861 N N . ARG A 1 113 ? -6.602 -5.935 6.048 1.00 85.94 113 ARG A N 1
ATOM 862 C CA . ARG A 1 113 ? -7.028 -7.317 5.757 1.00 85.94 113 ARG A CA 1
ATOM 863 C C . ARG A 1 113 ? -8.154 -7.796 6.667 1.00 85.94 113 ARG A C 1
ATOM 865 O O . ARG A 1 113 ? -8.941 -8.643 6.252 1.00 85.94 113 ARG A O 1
ATOM 872 N N . GLY A 1 114 ? -8.185 -7.312 7.907 1.00 77.56 114 GLY A N 1
ATOM 873 C CA . GLY A 1 114 ? -9.205 -7.670 8.888 1.00 77.56 114 GLY A CA 1
ATOM 874 C C . GLY A 1 114 ? -10.566 -7.065 8.560 1.00 77.56 114 GLY A C 1
ATOM 875 O O . GLY A 1 114 ? -11.580 -7.743 8.701 1.00 77.56 114 GLY A O 1
ATOM 876 N N . ASP A 1 115 ? -10.581 -5.823 8.068 1.00 79.12 115 ASP A N 1
ATOM 877 C CA . ASP A 1 115 ? -11.810 -5.070 7.848 1.00 79.12 115 ASP A CA 1
ATOM 878 C C . ASP A 1 115 ? -11.763 -4.242 6.552 1.00 79.12 115 ASP A C 1
ATOM 880 O O . ASP A 1 115 ? -10.979 -3.303 6.422 1.00 79.12 115 ASP A O 1
ATOM 884 N N . ALA A 1 116 ? -12.666 -4.529 5.607 1.00 81.06 116 ALA A N 1
ATOM 885 C CA . ALA A 1 116 ? -12.706 -3.850 4.305 1.00 81.06 116 ALA A CA 1
ATOM 886 C C . ALA A 1 116 ? -12.930 -2.327 4.407 1.00 81.06 116 ALA A C 1
ATOM 888 O O . ALA A 1 116 ? -12.336 -1.568 3.644 1.00 81.06 116 ALA A O 1
ATOM 889 N N . TRP A 1 117 ? -13.730 -1.876 5.379 1.00 84.12 117 TRP A N 1
ATOM 890 C CA . TRP A 1 117 ? -13.992 -0.450 5.606 1.00 84.12 117 TRP A CA 1
ATOM 891 C C . TRP A 1 117 ? -12.737 0.311 6.068 1.00 84.12 117 TRP A C 1
ATOM 893 O O . TRP A 1 117 ? -12.597 1.493 5.774 1.00 84.12 117 TRP A O 1
ATOM 903 N N . LEU A 1 118 ? -11.779 -0.351 6.737 1.00 86.88 118 LEU A N 1
ATOM 904 C CA . LEU A 1 118 ? -10.510 0.290 7.102 1.00 86.88 118 LEU A CA 1
ATOM 905 C C . LEU A 1 118 ? -9.679 0.620 5.864 1.00 86.88 118 LEU A C 1
ATOM 907 O O . LEU A 1 118 ? -8.967 1.618 5.870 1.00 86.88 118 LEU A O 1
ATOM 911 N N . ALA A 1 119 ? -9.764 -0.191 4.807 1.00 89.31 119 ALA A N 1
ATOM 912 C CA . ALA A 1 119 ? -9.112 0.134 3.545 1.00 89.31 119 ALA A CA 1
ATOM 913 C C . ALA A 1 119 ? -9.736 1.385 2.900 1.00 89.31 119 ALA A C 1
ATOM 915 O O . ALA A 1 119 ? -8.990 2.226 2.413 1.00 89.31 119 ALA A O 1
ATOM 916 N N . GLU A 1 120 ? -11.064 1.548 2.957 1.00 89.31 120 GLU A N 1
ATOM 917 C CA . GLU A 1 120 ? -11.771 2.751 2.468 1.00 89.31 120 GLU A CA 1
ATOM 918 C C . GLU A 1 120 ? -11.319 4.005 3.218 1.00 89.31 120 GLU A C 1
ATOM 920 O O . GLU A 1 120 ? -10.908 4.988 2.610 1.00 89.31 120 GLU A O 1
ATOM 925 N N . GLU A 1 121 ? -11.285 3.938 4.548 1.00 89.56 121 GLU A N 1
ATOM 926 C CA . GLU A 1 121 ? -10.803 5.036 5.390 1.00 89.56 121 GLU A CA 1
ATOM 927 C C . GLU A 1 121 ? -9.332 5.377 5.119 1.00 89.56 121 GLU A C 1
ATOM 929 O O . GLU A 1 121 ? -8.947 6.541 5.141 1.00 89.56 121 GLU A O 1
ATOM 934 N N . VAL A 1 122 ? -8.486 4.380 4.833 1.00 92.62 122 VAL A N 1
ATOM 935 C CA . VAL A 1 122 ? -7.087 4.627 4.448 1.00 92.62 122 VAL A CA 1
ATOM 936 C C . VAL A 1 122 ? -7.010 5.381 3.121 1.00 92.62 122 VAL A C 1
ATOM 938 O O . VAL A 1 122 ? -6.161 6.259 2.993 1.00 92.62 122 VAL A O 1
ATOM 941 N N . VAL A 1 123 ? -7.883 5.087 2.153 1.00 92.38 123 VAL A N 1
ATOM 942 C CA . VAL A 1 123 ? -7.963 5.854 0.898 1.00 92.38 123 VAL A CA 1
ATOM 943 C C . VAL A 1 123 ? -8.450 7.279 1.169 1.00 92.38 123 VAL A C 1
ATOM 945 O O . VAL A 1 123 ? -7.814 8.225 0.709 1.00 92.38 123 VAL A O 1
ATOM 948 N N . GLY A 1 124 ? -9.520 7.438 1.954 1.00 88.81 124 GLY A N 1
ATOM 949 C CA . GLY A 1 124 ? -10.100 8.744 2.293 1.00 88.81 124 GLY A CA 1
ATOM 950 C C . GLY A 1 124 ? -9.170 9.666 3.091 1.00 88.81 124 GLY A C 1
ATOM 951 O O . GLY A 1 124 ? -9.333 10.882 3.058 1.00 88.81 124 GLY A O 1
ATOM 952 N N . GLU A 1 125 ? -8.172 9.107 3.775 1.00 90.25 125 GLU A N 1
ATOM 953 C CA . GLU A 1 125 ? -7.201 9.836 4.599 1.00 90.25 125 GLU A CA 1
ATOM 954 C C . GLU A 1 125 ? -5.809 9.948 3.946 1.00 90.25 125 GLU A C 1
ATOM 956 O O . GLU A 1 125 ? -4.791 9.990 4.640 1.00 90.25 125 GLU A O 1
ATOM 961 N N . ASP A 1 126 ? -5.750 9.973 2.607 1.00 89.69 126 ASP A N 1
ATOM 962 C CA . ASP A 1 126 ? -4.515 10.105 1.810 1.00 89.69 126 ASP A CA 1
ATOM 963 C C . ASP A 1 126 ? -3.455 9.020 2.098 1.00 89.69 126 ASP A C 1
ATOM 965 O O . ASP A 1 126 ? -2.249 9.192 1.884 1.00 89.69 126 ASP A O 1
ATOM 969 N N . GLY A 1 127 ? -3.886 7.847 2.559 1.00 94.19 127 GLY A N 1
ATOM 970 C CA . GLY A 1 127 ? -2.992 6.747 2.902 1.00 94.19 127 GLY A CA 1
ATOM 971 C C . GLY A 1 127 ? -2.243 6.166 1.704 1.00 94.19 127 GLY A C 1
ATOM 972 O O . GLY A 1 127 ? -1.123 5.685 1.875 1.00 94.19 127 GLY A O 1
ATOM 973 N N . ILE A 1 128 ? -2.802 6.249 0.488 1.00 95.38 128 ILE A N 1
ATOM 974 C CA . ILE A 1 128 ? -2.101 5.819 -0.734 1.00 95.38 128 ILE A CA 1
ATOM 975 C C . ILE A 1 128 ? -0.850 6.675 -0.954 1.00 95.38 128 ILE A C 1
ATOM 977 O O . ILE A 1 128 ? 0.232 6.115 -1.122 1.00 95.38 128 ILE A O 1
ATOM 981 N N . ARG A 1 129 ? -0.969 8.008 -0.873 1.00 94.94 129 ARG A N 1
ATOM 982 C CA . ARG A 1 129 ? 0.167 8.936 -1.006 1.00 94.94 129 ARG A CA 1
ATOM 983 C C . ARG A 1 129 ? 1.261 8.618 0.011 1.00 94.94 129 ARG A C 1
ATOM 985 O O . ARG A 1 129 ? 2.426 8.483 -0.350 1.00 94.94 129 ARG A O 1
ATOM 992 N N . LEU A 1 130 ? 0.883 8.384 1.267 1.00 94.75 130 LEU A N 1
ATOM 993 C CA . LEU A 1 130 ? 1.838 7.991 2.302 1.00 94.75 130 LEU A CA 1
ATOM 994 C C . LEU A 1 130 ? 2.555 6.669 1.982 1.00 94.75 130 LEU A C 1
ATOM 996 O O . LEU A 1 130 ? 3.757 6.537 2.202 1.00 94.75 130 LEU A O 1
ATOM 1000 N N . LEU A 1 131 ? 1.841 5.666 1.470 1.00 95.50 131 LEU A N 1
ATOM 1001 C CA . LEU A 1 131 ? 2.455 4.390 1.100 1.00 95.50 131 LEU A CA 1
ATOM 1002 C C . LEU A 1 131 ? 3.364 4.516 -0.129 1.00 95.50 131 LEU A C 1
ATOM 1004 O O . LEU A 1 131 ? 4.383 3.826 -0.195 1.00 95.50 131 LEU A O 1
ATOM 1008 N N . VAL A 1 132 ? 3.048 5.418 -1.060 1.00 94.56 132 VAL A N 1
ATOM 1009 C CA . VAL A 1 132 ? 3.945 5.802 -2.160 1.00 94.56 132 VAL A CA 1
ATOM 1010 C C . VAL A 1 132 ? 5.222 6.443 -1.606 1.00 94.56 132 VAL A C 1
ATOM 1012 O O . VAL A 1 132 ? 6.314 6.058 -2.015 1.00 94.56 132 VAL A O 1
ATOM 1015 N N . GLU A 1 133 ? 5.135 7.332 -0.614 1.00 92.62 133 GLU A N 1
ATOM 1016 C CA . GLU A 1 133 ? 6.320 7.898 0.054 1.00 92.62 133 GLU A CA 1
ATOM 1017 C C . GLU A 1 133 ? 7.169 6.824 0.754 1.00 92.62 133 GLU A C 1
ATOM 1019 O O . GLU A 1 133 ? 8.395 6.810 0.619 1.00 92.62 133 GLU A O 1
ATOM 1024 N N . VAL A 1 134 ? 6.535 5.878 1.456 1.00 92.25 134 VAL A N 1
ATOM 1025 C CA . VAL A 1 134 ? 7.218 4.723 2.070 1.00 92.25 134 VAL A CA 1
ATOM 1026 C C . VAL A 1 134 ? 7.934 3.883 1.011 1.00 92.25 134 VAL A C 1
ATOM 1028 O O . VAL A 1 134 ? 9.066 3.431 1.222 1.00 92.25 134 VAL A O 1
ATOM 1031 N N . ALA A 1 135 ? 7.297 3.702 -0.143 1.00 90.75 135 ALA A N 1
ATOM 1032 C CA . ALA A 1 135 ? 7.866 2.981 -1.266 1.00 90.75 135 ALA A CA 1
ATOM 1033 C C . ALA A 1 135 ? 9.077 3.670 -1.890 1.00 90.75 135 ALA A C 1
ATOM 1035 O O . ALA A 1 135 ? 9.827 3.001 -2.583 1.00 90.75 135 ALA A O 1
ATOM 1036 N N . LEU A 1 136 ? 9.301 4.960 -1.626 1.00 91.25 136 LEU A N 1
ATOM 1037 C CA . LEU A 1 136 ? 10.492 5.706 -2.042 1.00 91.25 136 LEU A CA 1
ATOM 1038 C C . LEU A 1 136 ? 11.649 5.624 -1.032 1.00 91.25 136 LEU A C 1
ATOM 1040 O O . LEU A 1 136 ? 12.660 6.309 -1.201 1.00 91.25 136 LEU A O 1
ATOM 1044 N N . SER A 1 137 ? 11.512 4.824 0.028 1.00 88.44 137 SER A N 1
ATOM 1045 C CA . SER A 1 137 ? 12.563 4.644 1.030 1.00 88.44 137 SER A CA 1
ATOM 1046 C C . SER A 1 137 ? 13.726 3.781 0.525 1.00 88.44 137 SER A C 1
ATOM 1048 O O . SER A 1 137 ? 13.571 2.924 -0.340 1.00 88.44 137 SER A O 1
ATOM 1050 N N . ASN A 1 138 ? 14.903 3.948 1.135 1.00 84.38 138 ASN A N 1
ATOM 1051 C CA . ASN A 1 138 ? 16.108 3.176 0.795 1.00 84.38 138 ASN A CA 1
ATOM 1052 C C . ASN A 1 138 ? 16.077 1.715 1.296 1.00 84.38 138 ASN A C 1
ATOM 1054 O O . ASN A 1 138 ? 16.990 0.945 1.011 1.00 84.38 138 ASN A O 1
ATOM 1058 N N . SER A 1 139 ? 15.065 1.327 2.075 1.00 88.19 139 SER A N 1
ATOM 1059 C CA . SER A 1 139 ? 14.948 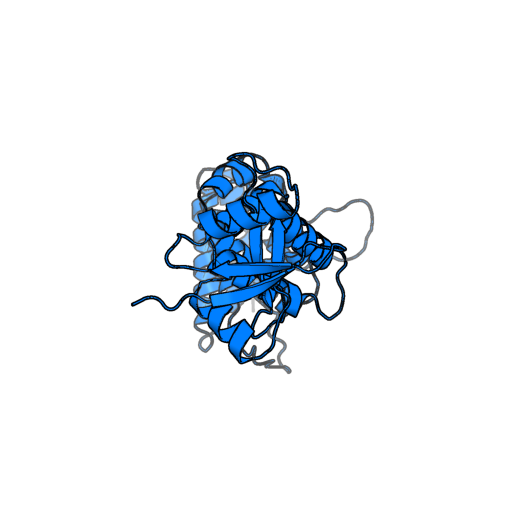-0.016 2.650 1.00 88.19 139 SER A CA 1
ATOM 1060 C C . SER A 1 139 ? 14.054 -0.878 1.767 1.00 88.19 139 SER A C 1
ATOM 1062 O O . SER A 1 139 ? 12.842 -0.673 1.724 1.00 88.19 139 SER A O 1
ATOM 1064 N N . SER A 1 140 ? 14.627 -1.893 1.115 1.00 87.25 140 SER A N 1
ATOM 1065 C CA . SER A 1 140 ? 13.868 -2.852 0.294 1.00 87.25 140 SER A CA 1
ATOM 1066 C C . SER A 1 140 ? 12.745 -3.536 1.079 1.00 87.25 140 SER A C 1
ATOM 1068 O O . SER A 1 140 ? 11.669 -3.776 0.538 1.00 87.25 140 SER A O 1
ATOM 1070 N N . ARG A 1 141 ? 12.952 -3.776 2.382 1.00 88.50 141 ARG A N 1
ATOM 1071 C CA . ARG A 1 141 ? 11.923 -4.310 3.284 1.00 88.50 141 ARG A CA 1
ATOM 1072 C C . ARG A 1 141 ? 10.746 -3.349 3.446 1.00 88.50 141 ARG A C 1
ATOM 1074 O O . ARG A 1 141 ? 9.607 -3.801 3.482 1.00 88.50 141 ARG A O 1
ATOM 1081 N N . HIS A 1 142 ? 11.002 -2.049 3.579 1.00 91.62 142 HIS A N 1
ATOM 1082 C CA . HIS A 1 142 ? 9.932 -1.057 3.718 1.00 91.62 142 HIS A CA 1
ATOM 1083 C C . HIS A 1 142 ? 9.189 -0.873 2.399 1.00 91.62 142 HIS A C 1
ATOM 1085 O O . HIS A 1 142 ? 7.966 -0.787 2.414 1.00 91.62 142 HIS A O 1
ATOM 1091 N N . VAL A 1 143 ? 9.917 -0.878 1.278 1.00 92.50 143 VAL A N 1
ATOM 1092 C CA . VAL A 1 143 ? 9.322 -0.804 -0.060 1.00 92.50 143 VAL A CA 1
ATOM 1093 C C . VAL A 1 143 ? 8.378 -1.982 -0.283 1.00 92.50 143 VAL A C 1
ATOM 1095 O O . VAL A 1 143 ? 7.208 -1.764 -0.580 1.00 92.50 143 VAL A O 1
ATOM 1098 N N . GLU A 1 144 ? 8.836 -3.215 -0.044 1.00 92.81 144 GLU A N 1
ATOM 1099 C CA . GLU A 1 144 ? 8.001 -4.408 -0.216 1.00 92.81 144 GLU A CA 1
ATOM 1100 C C . GLU A 1 144 ? 6.790 -4.396 0.728 1.00 92.81 144 GLU A C 1
ATOM 1102 O O . GLU A 1 144 ? 5.670 -4.605 0.279 1.00 92.81 144 GLU A O 1
ATOM 1107 N N . LEU A 1 145 ? 6.960 -4.080 2.019 1.00 93.12 145 LEU A N 1
ATOM 1108 C CA . LEU A 1 145 ? 5.828 -3.998 2.957 1.00 93.12 145 LEU A CA 1
ATOM 1109 C C . LEU A 1 145 ? 4.826 -2.892 2.590 1.00 93.12 145 LEU A C 1
ATOM 1111 O O . LEU A 1 145 ? 3.616 -3.093 2.718 1.00 93.12 145 LEU A O 1
ATOM 1115 N N . GLY A 1 146 ? 5.314 -1.742 2.119 1.00 95.06 146 GLY A N 1
ATOM 1116 C CA . GLY A 1 146 ? 4.480 -0.665 1.591 1.00 95.06 146 GLY A CA 1
ATOM 1117 C C . GLY A 1 146 ? 3.689 -1.119 0.365 1.00 95.06 146 GLY A C 1
ATOM 1118 O O . GLY A 1 146 ? 2.482 -0.886 0.292 1.00 95.06 146 GLY A O 1
ATOM 1119 N N . MET A 1 147 ? 4.332 -1.860 -0.543 1.00 96.25 147 MET A N 1
ATOM 1120 C CA . MET A 1 147 ? 3.676 -2.459 -1.706 1.00 96.25 147 MET A CA 1
ATOM 1121 C C . MET A 1 147 ? 2.649 -3.520 -1.328 1.00 96.25 147 MET A C 1
ATOM 1123 O O . MET A 1 147 ? 1.590 -3.567 -1.947 1.00 96.25 147 MET A O 1
ATOM 1127 N N . VAL A 1 148 ? 2.895 -4.336 -0.297 1.00 95.31 148 VAL A N 1
ATOM 1128 C CA . VAL A 1 148 ? 1.892 -5.292 0.201 1.00 95.31 148 VAL A CA 1
ATOM 1129 C C . VAL A 1 148 ? 0.649 -4.541 0.689 1.00 95.31 148 VAL A C 1
ATOM 1131 O O . VAL A 1 148 ? -0.468 -4.934 0.356 1.00 95.31 148 VAL A O 1
ATOM 1134 N N . CYS A 1 149 ? 0.826 -3.440 1.428 1.00 95.25 149 CYS A N 1
ATOM 1135 C CA . CYS A 1 149 ? -0.295 -2.609 1.873 1.00 95.25 149 CYS A CA 1
ATOM 1136 C C . CYS A 1 149 ? -1.063 -2.011 0.685 1.00 95.25 149 CYS A C 1
ATOM 1138 O O . CYS A 1 149 ? -2.289 -2.097 0.652 1.00 95.25 149 CYS A O 1
ATOM 1140 N N . LEU A 1 150 ? -0.357 -1.457 -0.307 1.00 95.38 150 LEU A N 1
ATOM 1141 C CA . LEU A 1 150 ? -0.978 -0.916 -1.520 1.00 95.38 150 LEU A CA 1
ATOM 1142 C C . LEU A 1 150 ? -1.731 -1.983 -2.312 1.00 95.38 150 LEU A C 1
ATOM 1144 O O . LEU A 1 150 ? -2.856 -1.734 -2.726 1.00 95.38 150 LEU A O 1
ATOM 1148 N N . CYS A 1 151 ? -1.162 -3.178 -2.473 1.00 95.00 151 CYS A N 1
ATOM 1149 C CA . CYS A 1 151 ? -1.822 -4.280 -3.171 1.00 95.00 151 CYS A CA 1
ATOM 1150 C C . CYS A 1 151 ? -3.135 -4.688 -2.492 1.00 95.00 151 CYS A C 1
ATOM 1152 O O . CYS A 1 151 ? -4.108 -4.970 -3.185 1.00 95.00 151 CYS A O 1
ATOM 1154 N N . GLU A 1 152 ? -3.194 -4.709 -1.156 1.00 93.56 152 GLU A N 1
ATOM 1155 C CA . GLU A 1 152 ? -4.458 -4.968 -0.455 1.00 93.56 152 GLU A CA 1
ATOM 1156 C C . GLU A 1 152 ? -5.448 -3.812 -0.614 1.00 93.56 152 GLU A C 1
ATOM 1158 O O . GLU A 1 152 ? -6.633 -4.057 -0.832 1.00 93.56 152 GLU A O 1
ATOM 1163 N N . ILE A 1 153 ? -4.975 -2.563 -0.575 1.00 93.56 153 ILE A N 1
ATOM 1164 C CA . ILE A 1 153 ? -5.820 -1.385 -0.807 1.00 93.56 153 ILE A CA 1
ATOM 1165 C C . ILE A 1 153 ? -6.390 -1.402 -2.227 1.00 93.56 153 ILE A C 1
ATOM 1167 O O . ILE A 1 153 ? -7.578 -1.162 -2.386 1.00 93.56 153 ILE A O 1
ATOM 1171 N N . PHE A 1 154 ? -5.611 -1.772 -3.249 1.00 91.12 154 PHE A N 1
ATOM 1172 C CA . PHE A 1 154 ? -6.046 -1.834 -4.654 1.00 91.12 154 PHE A CA 1
ATOM 1173 C C . PHE A 1 154 ? -7.220 -2.783 -4.912 1.00 91.12 154 PHE A C 1
ATOM 1175 O O . PHE A 1 154 ? -7.882 -2.681 -5.943 1.00 91.12 154 PHE A O 1
ATOM 1182 N N . ARG A 1 155 ? -7.523 -3.682 -3.972 1.00 87.44 155 ARG A N 1
ATOM 1183 C CA . ARG A 1 155 ? -8.712 -4.541 -4.027 1.00 87.44 155 ARG A CA 1
ATOM 1184 C C . ARG A 1 155 ? -9.998 -3.799 -3.651 1.00 87.44 155 ARG A C 1
ATOM 1186 O O . ARG A 1 155 ? -11.083 -4.347 -3.829 1.00 87.44 155 ARG A O 1
ATOM 1193 N N . ASN A 1 156 ? -9.887 -2.585 -3.117 1.00 83.69 156 ASN A N 1
ATOM 1194 C CA . ASN A 1 156 ? -10.999 -1.737 -2.721 1.00 83.69 156 ASN A CA 1
ATOM 1195 C C . ASN A 1 156 ? -11.540 -0.921 -3.911 1.00 83.69 156 ASN A C 1
ATOM 1197 O O . ASN A 1 156 ? -10.779 -0.354 -4.694 1.00 83.69 156 ASN A O 1
ATOM 1201 N N . GLY A 1 157 ? -12.869 -0.822 -4.031 1.00 78.75 157 GLY A N 1
ATOM 1202 C CA . GLY A 1 157 ? -13.526 -0.128 -5.143 1.00 78.75 157 GLY A CA 1
ATOM 1203 C C . GLY A 1 157 ? -13.225 1.375 -5.229 1.00 78.75 157 GLY A C 1
ATOM 1204 O O . GLY A 1 157 ? -13.127 1.905 -6.335 1.00 78.75 157 GLY A O 1
ATOM 1205 N N . GLN A 1 158 ? -13.015 2.055 -4.095 1.00 83.06 158 GLN A N 1
ATOM 1206 C CA . GLN A 1 158 ? -12.768 3.505 -4.050 1.00 83.06 158 GLN A CA 1
ATOM 1207 C C . GLN A 1 158 ? -11.395 3.906 -4.606 1.00 83.06 158 GLN A C 1
ATOM 1209 O O . GLN A 1 158 ? -11.202 5.047 -5.024 1.00 83.06 158 GLN A O 1
ATOM 1214 N N . VAL A 1 159 ? -10.450 2.963 -4.679 1.00 89.94 159 VAL A N 1
ATOM 1215 C CA . VAL A 1 159 ? -9.111 3.212 -5.228 1.00 89.94 159 VAL A CA 1
ATOM 1216 C C . VAL A 1 159 ? -9.168 3.685 -6.671 1.00 89.94 159 VAL A C 1
ATOM 1218 O O . VAL A 1 159 ? -8.358 4.518 -7.058 1.00 89.94 159 VAL A O 1
ATOM 1221 N N . SER A 1 160 ? -10.111 3.181 -7.472 1.00 89.31 160 SER A N 1
ATOM 1222 C CA . SER A 1 160 ? -10.189 3.558 -8.887 1.00 89.31 160 SER A CA 1
ATOM 1223 C C . SER A 1 160 ? -10.382 5.062 -9.060 1.00 89.31 160 SER A C 1
ATOM 1225 O O . SER A 1 160 ? -9.661 5.666 -9.845 1.00 89.31 160 SER A O 1
ATOM 1227 N N . THR A 1 161 ? -11.285 5.661 -8.277 1.00 91.25 161 THR A N 1
ATOM 1228 C CA . THR A 1 161 ? -11.514 7.110 -8.281 1.00 91.25 161 THR A CA 1
ATOM 1229 C C . THR A 1 161 ? -10.252 7.861 -7.870 1.00 91.25 161 THR A C 1
ATOM 1231 O O . THR A 1 161 ? -9.824 8.766 -8.576 1.00 91.25 161 THR A O 1
ATOM 1234 N N . TRP A 1 162 ? -9.600 7.431 -6.784 1.00 93.69 162 TRP A N 1
ATOM 1235 C CA . TRP A 1 162 ? -8.377 8.078 -6.305 1.00 93.69 162 TRP A CA 1
ATOM 1236 C C . TRP A 1 162 ? -7.242 8.024 -7.341 1.00 93.69 162 TRP A C 1
ATOM 1238 O O . TRP A 1 162 ? -6.562 9.024 -7.560 1.00 93.69 162 TRP A O 1
ATOM 1248 N N . LEU A 1 163 ? -7.044 6.879 -8.008 1.00 93.19 163 LEU A N 1
ATOM 1249 C CA . LEU A 1 163 ? -6.013 6.706 -9.041 1.00 93.19 163 LEU A CA 1
ATOM 1250 C C . LEU A 1 163 ? -6.274 7.570 -10.280 1.00 93.19 163 LEU A C 1
ATOM 1252 O O . LEU A 1 163 ? -5.322 8.071 -10.877 1.00 93.19 163 LEU A O 1
ATOM 1256 N N . ASP A 1 164 ? -7.540 7.726 -10.673 1.00 91.06 164 ASP A N 1
ATOM 1257 C CA . ASP A 1 164 ? -7.920 8.568 -11.809 1.00 91.06 164 ASP A CA 1
ATOM 1258 C C . ASP A 1 164 ? -7.744 10.070 -11.477 1.00 91.06 164 ASP A C 1
ATOM 1260 O O . ASP A 1 164 ? -7.424 10.858 -12.367 1.00 91.06 164 ASP A O 1
ATOM 1264 N N . GLU A 1 165 ? -7.895 10.460 -10.205 1.00 92.56 165 GLU A N 1
ATOM 1265 C CA . GLU A 1 165 ? -7.695 11.834 -9.716 1.00 92.56 165 GLU A CA 1
ATOM 1266 C C . GLU A 1 165 ? -6.227 12.198 -9.442 1.00 92.56 165 GLU A C 1
ATOM 1268 O O . GLU A 1 165 ? -5.881 13.373 -9.532 1.00 92.56 165 GLU A O 1
ATOM 1273 N N . ASN A 1 166 ? -5.369 11.217 -9.129 1.00 92.56 166 ASN A N 1
ATOM 1274 C CA . ASN A 1 166 ? -3.970 11.436 -8.725 1.00 92.56 166 ASN A CA 1
ATOM 1275 C C . ASN A 1 166 ? -2.956 10.599 -9.552 1.00 92.56 166 ASN A C 1
ATOM 1277 O O . ASN A 1 166 ? -2.089 9.923 -8.981 1.00 92.56 166 ASN A O 1
ATOM 1281 N N . PRO A 1 167 ? -3.030 10.574 -10.899 1.00 88.69 167 PRO A N 1
ATOM 1282 C CA . PRO A 1 167 ? -2.163 9.732 -11.728 1.00 88.69 167 PRO A CA 1
ATOM 1283 C C . PRO A 1 167 ? -0.669 10.110 -11.670 1.00 88.69 167 PRO A C 1
ATOM 1285 O O . PRO A 1 167 ? 0.181 9.309 -12.067 1.00 88.69 167 PRO A O 1
ATOM 1288 N N . GLU A 1 168 ? -0.332 11.319 -11.223 1.00 88.44 168 GLU A N 1
ATOM 1289 C CA . GLU A 1 168 ? 1.028 11.859 -11.118 1.00 88.44 168 GLU A CA 1
ATOM 1290 C C . GLU A 1 168 ? 1.838 11.307 -9.939 1.00 88.44 168 GLU A C 1
ATOM 1292 O O . GLU A 1 168 ? 3.069 11.385 -9.958 1.00 88.44 168 GLU A O 1
ATOM 1297 N N . GLU A 1 169 ? 1.174 10.711 -8.945 1.00 92.25 169 GLU A N 1
ATOM 1298 C CA . GLU A 1 169 ? 1.817 10.140 -7.753 1.00 92.25 169 GLU A CA 1
ATOM 1299 C C . GLU A 1 169 ? 2.774 8.988 -8.122 1.00 92.25 169 GLU A C 1
ATOM 1301 O O . GLU A 1 169 ? 3.797 8.760 -7.473 1.00 92.25 169 GLU A O 1
ATOM 1306 N N . PHE A 1 170 ? 2.509 8.305 -9.240 1.00 93.75 170 PHE A N 1
ATOM 1307 C CA . PHE A 1 170 ? 3.317 7.197 -9.758 1.00 93.75 170 PHE A CA 1
ATOM 1308 C C . PHE A 1 170 ? 4.296 7.657 -10.849 1.00 93.75 170 PHE A C 1
ATOM 1310 O O . PHE A 1 170 ? 4.259 7.218 -12.000 1.00 93.75 170 PHE A O 1
ATOM 1317 N N . GLY A 1 171 ? 5.196 8.570 -10.482 1.00 92.31 171 GLY A N 1
ATOM 1318 C CA . GLY A 1 171 ? 6.213 9.117 -11.384 1.00 92.31 171 GLY A CA 1
ATOM 1319 C C . GLY A 1 171 ? 7.435 8.207 -11.616 1.00 92.31 171 GLY A C 1
ATOM 1320 O O . GLY A 1 171 ? 7.579 7.150 -10.996 1.00 92.31 171 GLY A O 1
ATOM 1321 N N . PRO A 1 172 ? 8.400 8.630 -12.461 1.00 92.19 172 PRO A N 1
ATOM 1322 C CA . PRO A 1 172 ? 9.591 7.828 -12.766 1.00 92.19 172 PRO A CA 1
ATOM 1323 C C . PRO A 1 172 ? 10.414 7.449 -11.528 1.00 92.19 172 PRO A C 1
ATOM 1325 O O . PRO A 1 172 ? 10.991 6.368 -11.467 1.00 92.19 172 PRO A O 1
ATOM 1328 N N . ARG A 1 173 ? 10.446 8.314 -10.504 1.00 91.12 173 ARG A N 1
ATOM 1329 C CA . ARG A 1 173 ? 11.144 8.036 -9.239 1.00 91.12 173 ARG A CA 1
ATOM 1330 C C . ARG A 1 173 ? 10.573 6.804 -8.527 1.00 91.12 173 ARG A C 1
ATOM 1332 O O . ARG A 1 173 ? 11.340 6.014 -7.985 1.00 91.12 173 ARG A O 1
ATOM 1339 N N . PHE A 1 174 ? 9.254 6.637 -8.558 1.00 94.25 174 PHE A N 1
ATOM 1340 C CA . PHE A 1 174 ? 8.572 5.488 -7.973 1.00 94.25 174 PHE A CA 1
ATOM 1341 C C . PHE A 1 174 ? 8.938 4.197 -8.710 1.00 94.25 174 PHE A C 1
ATOM 1343 O O . PHE A 1 174 ? 9.424 3.252 -8.092 1.00 94.25 174 PHE A O 1
ATOM 1350 N N . PHE A 1 175 ? 8.827 4.186 -10.042 1.00 94.38 175 PHE A N 1
ATOM 1351 C CA . PHE A 1 175 ? 9.204 3.021 -10.851 1.00 94.38 175 PHE A CA 1
ATOM 1352 C C . PHE A 1 175 ? 10.685 2.668 -10.740 1.00 94.38 175 PHE A C 1
ATOM 1354 O O . PHE A 1 175 ? 11.024 1.493 -10.677 1.00 94.38 175 PHE A O 1
ATOM 1361 N N . ARG A 1 176 ? 11.571 3.662 -10.631 1.00 91.25 176 ARG A N 1
ATOM 1362 C CA . ARG A 1 176 ? 13.002 3.436 -10.386 1.00 91.25 176 ARG A CA 1
ATOM 1363 C C . ARG A 1 176 ? 13.234 2.653 -9.092 1.00 91.25 176 ARG A C 1
ATOM 1365 O O . ARG A 1 176 ? 14.059 1.745 -9.063 1.00 91.25 176 ARG A O 1
ATOM 1372 N N . GLN A 1 177 ? 12.506 3.000 -8.034 1.00 92.44 177 GLN A N 1
ATOM 1373 C CA . GLN A 1 177 ? 12.611 2.312 -6.753 1.00 92.44 177 GLN A CA 1
ATOM 1374 C C . GLN A 1 177 ? 11.993 0.909 -6.79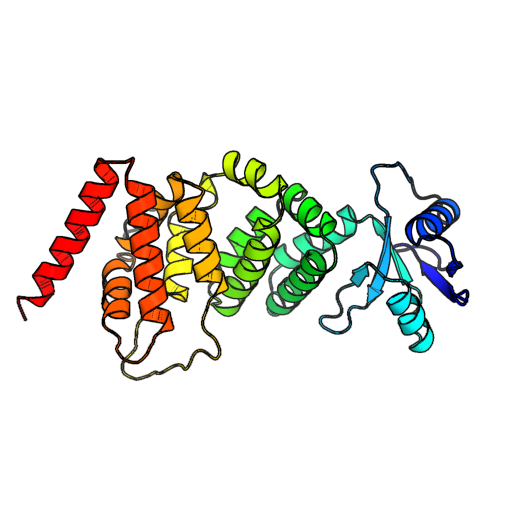8 1.00 92.44 177 GLN A C 1
ATOM 1376 O O . GLN A 1 177 ? 12.546 -0.019 -6.216 1.00 92.44 177 GLN A O 1
ATOM 1381 N N . LEU A 1 178 ? 10.902 0.714 -7.545 1.00 93.69 178 LEU A N 1
ATOM 1382 C CA . LEU A 1 178 ? 10.387 -0.632 -7.806 1.00 93.69 178 LEU A CA 1
ATOM 1383 C C . LEU A 1 178 ? 11.389 -1.479 -8.592 1.00 93.69 178 LEU A C 1
ATOM 1385 O O . LEU A 1 178 ? 11.605 -2.633 -8.239 1.00 93.69 178 LEU A O 1
ATOM 1389 N N . PHE A 1 179 ? 12.035 -0.924 -9.617 1.00 93.00 179 PHE A N 1
ATOM 1390 C CA . PHE A 1 179 ? 13.020 -1.650 -10.417 1.00 93.00 179 PHE A CA 1
ATOM 1391 C C . PHE A 1 179 ? 14.283 -1.989 -9.630 1.00 93.00 179 PHE A C 1
ATOM 1393 O O . PHE A 1 179 ? 14.780 -3.096 -9.781 1.00 93.00 179 PHE A O 1
ATOM 1400 N N . SER A 1 180 ? 14.754 -1.126 -8.725 1.00 89.62 180 SER A N 1
ATOM 1401 C CA . SER A 1 180 ? 15.891 -1.461 -7.851 1.00 89.62 180 SER A CA 1
ATOM 1402 C C . SER A 1 180 ? 15.578 -2.616 -6.893 1.00 89.62 180 SER A C 1
ATOM 1404 O O . SER A 1 180 ? 16.458 -3.411 -6.546 1.00 89.62 180 SER A O 1
ATOM 1406 N N . VAL A 1 181 ? 14.310 -2.748 -6.488 1.00 90.56 181 VAL A N 1
ATOM 1407 C CA . VAL A 1 181 ? 13.838 -3.892 -5.711 1.00 90.56 181 VAL A CA 1
ATOM 1408 C C . VAL A 1 181 ? 13.584 -5.101 -6.606 1.00 90.56 181 VAL A C 1
ATOM 1410 O O . VAL A 1 181 ? 13.946 -6.191 -6.204 1.00 90.56 181 VAL A O 1
ATOM 1413 N N . LEU A 1 182 ? 13.029 -4.982 -7.805 1.00 91.19 182 LEU A N 1
ATOM 1414 C CA . LEU A 1 182 ? 12.734 -6.142 -8.657 1.00 91.19 182 LEU A CA 1
ATOM 1415 C C . LEU A 1 182 ? 13.987 -6.736 -9.309 1.00 91.19 182 LEU A C 1
ATOM 1417 O O . LEU A 1 182 ? 14.157 -7.952 -9.293 1.00 91.19 182 LEU A O 1
ATOM 1421 N N . PHE A 1 183 ? 14.884 -5.879 -9.784 1.00 89.38 183 PHE A N 1
ATOM 1422 C CA . PHE A 1 183 ? 16.053 -6.216 -10.593 1.00 89.38 183 PHE A CA 1
ATOM 1423 C C . PHE A 1 183 ? 17.321 -5.686 -9.906 1.00 89.38 183 PHE A C 1
ATOM 1425 O O . PHE A 1 183 ? 17.885 -4.680 -10.325 1.00 89.38 183 PHE A O 1
ATOM 1432 N N . PRO A 1 184 ? 17.755 -6.282 -8.780 1.00 84.19 184 PRO A N 1
ATOM 1433 C CA . PRO A 1 184 ? 18.990 -5.860 -8.134 1.00 84.19 184 PRO A CA 1
ATOM 1434 C C . PRO A 1 184 ? 20.195 -6.178 -9.024 1.00 84.19 184 PRO A C 1
ATOM 1436 O O . PRO A 1 184 ? 20.257 -7.242 -9.636 1.00 84.19 184 PRO A O 1
ATOM 1439 N N . LYS A 1 185 ? 21.218 -5.319 -9.003 1.00 75.38 185 LYS A N 1
ATOM 1440 C CA . LYS A 1 185 ? 22.527 -5.647 -9.581 1.00 75.38 185 LYS A CA 1
ATOM 1441 C C . LYS A 1 185 ? 23.061 -6.954 -8.995 1.00 75.38 185 LYS A C 1
ATOM 1443 O O . LYS A 1 185 ? 23.378 -7.012 -7.801 1.00 75.38 185 LYS A O 1
ATOM 1448 N N . LEU A 1 186 ? 23.235 -7.953 -9.852 1.00 64.06 186 LEU A N 1
ATOM 1449 C CA . LEU A 1 186 ? 23.955 -9.184 -9.548 1.00 64.06 186 LEU A CA 1
ATOM 1450 C C . LEU A 1 186 ? 25.432 -8.827 -9.308 1.00 64.06 186 LEU A C 1
ATOM 1452 O O . LEU A 1 186 ? 26.220 -8.710 -10.241 1.00 64.06 186 LEU A O 1
ATOM 1456 N N . HIS A 1 187 ? 25.820 -8.577 -8.057 1.00 54.84 187 HIS A N 1
ATOM 1457 C CA . HIS A 1 187 ? 27.234 -8.424 -7.726 1.00 54.84 187 HIS A CA 1
ATOM 1458 C C . HIS A 1 187 ? 27.863 -9.818 -7.703 1.00 54.84 187 HIS A C 1
ATOM 1460 O O . HIS A 1 187 ? 27.400 -10.693 -6.973 1.00 54.84 187 HIS A O 1
ATOM 1466 N N . ALA A 1 188 ? 28.937 -10.007 -8.473 1.00 46.03 188 ALA A N 1
ATOM 1467 C CA . ALA A 1 188 ? 29.634 -11.285 -8.637 1.00 46.03 188 ALA A CA 1
ATOM 1468 C C . ALA A 1 188 ? 30.140 -11.921 -7.320 1.00 46.03 188 ALA A C 1
ATOM 1470 O O . ALA A 1 188 ? 30.462 -13.105 -7.304 1.00 46.03 188 ALA A O 1
ATOM 1471 N N . GLU A 1 189 ? 30.181 -11.174 -6.211 1.00 38.94 189 GLU A N 1
ATOM 1472 C CA . GLU A 1 189 ? 30.716 -11.640 -4.921 1.00 38.94 189 GLU A CA 1
ATOM 1473 C C . GLU A 1 189 ? 29.686 -11.717 -3.786 1.00 38.94 189 GLU A C 1
ATOM 1475 O O . GLU A 1 189 ? 29.964 -12.278 -2.728 1.00 38.94 189 GLU A O 1
ATOM 1480 N N . THR A 1 190 ? 28.467 -11.224 -3.991 1.00 40.28 190 THR A N 1
ATOM 1481 C CA . THR A 1 190 ? 27.410 -11.283 -2.980 1.00 40.28 190 THR A CA 1
ATOM 1482 C C . THR A 1 190 ? 26.142 -11.807 -3.622 1.00 40.28 190 THR A C 1
ATOM 1484 O O . THR A 1 190 ? 25.231 -11.058 -3.967 1.00 40.28 190 THR A O 1
ATOM 1487 N N . LYS A 1 191 ? 26.042 -13.142 -3.689 1.00 44.97 191 LYS A N 1
ATOM 1488 C CA . LYS A 1 191 ? 24.748 -13.835 -3.644 1.00 44.97 191 LYS A CA 1
ATOM 1489 C C . LYS A 1 191 ? 24.091 -13.504 -2.301 1.00 44.97 191 LYS A C 1
ATOM 1491 O O . LYS A 1 191 ? 24.081 -14.309 -1.376 1.00 44.97 191 LYS A O 1
ATOM 1496 N N . GLN A 1 192 ? 23.616 -12.271 -2.143 1.00 45.09 192 GLN A N 1
ATOM 1497 C CA . GLN A 1 192 ? 22.692 -11.927 -1.079 1.00 45.09 192 GLN A CA 1
ATOM 1498 C C . GLN A 1 192 ? 21.401 -12.658 -1.425 1.00 45.09 192 GLN A C 1
ATOM 1500 O O . GLN A 1 192 ? 20.575 -12.159 -2.185 1.00 45.09 192 GLN A O 1
ATOM 1505 N N . GLU A 1 193 ? 21.274 -13.881 -0.911 1.00 50.00 193 GLU A N 1
ATOM 1506 C CA . GLU A 1 193 ? 20.024 -14.624 -0.919 1.00 50.00 193 GLU A CA 1
ATOM 1507 C C . GLU A 1 193 ? 18.955 -13.724 -0.304 1.00 50.00 193 GLU A C 1
ATOM 1509 O O . GLU A 1 193 ? 18.904 -13.478 0.907 1.00 50.00 193 GLU A O 1
ATOM 1514 N N . ARG A 1 194 ? 18.098 -13.169 -1.159 1.00 58.00 194 ARG A N 1
ATOM 1515 C CA . ARG A 1 194 ? 16.866 -12.564 -0.685 1.00 58.00 194 ARG A CA 1
ATOM 1516 C C . ARG A 1 194 ? 16.062 -13.683 -0.046 1.00 58.00 194 ARG A C 1
ATOM 1518 O O . ARG A 1 194 ? 15.759 -14.677 -0.693 1.00 58.00 194 ARG A O 1
ATOM 1525 N N . LYS A 1 195 ? 15.699 -13.503 1.226 1.00 61.88 195 LYS A N 1
ATOM 1526 C CA . LYS A 1 195 ? 14.897 -14.482 1.977 1.00 61.88 195 LYS A CA 1
ATOM 1527 C C . LYS A 1 195 ? 13.548 -14.783 1.311 1.00 61.88 195 LYS A C 1
ATOM 1529 O O . LYS A 1 195 ? 12.980 -15.838 1.565 1.00 61.88 195 LYS A O 1
ATOM 1534 N N . SER A 1 196 ? 13.029 -13.860 0.499 1.00 71.38 196 SER A N 1
ATOM 1535 C CA . SER A 1 196 ? 11.789 -14.024 -0.258 1.00 71.38 196 SER A CA 1
ATOM 1536 C C . SER A 1 196 ? 11.775 -13.140 -1.513 1.00 71.38 196 SER A C 1
ATOM 1538 O O . SER A 1 196 ? 12.283 -12.013 -1.450 1.00 71.38 196 SER A O 1
ATOM 1540 N N . PRO A 1 197 ? 11.160 -13.588 -2.622 1.00 83.06 197 PRO A N 1
ATOM 1541 C CA . PRO A 1 197 ? 10.959 -12.750 -3.800 1.00 83.06 197 PRO A CA 1
ATOM 1542 C C . PRO A 1 197 ? 10.009 -11.563 -3.527 1.00 83.06 197 PRO A C 1
ATOM 1544 O O . PRO A 1 197 ? 9.036 -11.730 -2.784 1.00 83.06 197 PRO A O 1
ATOM 1547 N N . PRO A 1 198 ? 10.255 -10.373 -4.114 1.00 89.62 198 PRO A N 1
ATOM 1548 C CA . PRO A 1 198 ? 9.435 -9.169 -3.930 1.00 89.62 198 PRO A CA 1
ATOM 1549 C C . PRO A 1 198 ? 8.145 -9.194 -4.776 1.00 89.62 198 PRO A C 1
ATOM 1551 O O . PRO A 1 198 ? 7.969 -8.427 -5.730 1.00 89.62 198 PRO A O 1
ATOM 1554 N N . HIS A 1 199 ? 7.245 -10.126 -4.463 1.00 92.81 199 HIS A N 1
ATOM 1555 C CA . HIS A 1 199 ? 5.999 -10.321 -5.205 1.00 92.81 199 HIS A CA 1
ATOM 1556 C C . HIS A 1 199 ? 5.084 -9.093 -5.176 1.00 92.81 199 HIS A C 1
ATOM 1558 O O . HIS A 1 199 ? 4.425 -8.816 -6.177 1.00 92.81 199 HIS A O 1
ATOM 1564 N N . ALA A 1 200 ? 5.030 -8.346 -4.071 1.00 94.69 200 ALA A N 1
ATOM 1565 C CA . ALA A 1 200 ? 4.142 -7.195 -3.977 1.00 94.69 200 ALA A CA 1
ATOM 1566 C C . ALA A 1 200 ? 4.620 -6.039 -4.855 1.00 94.69 200 ALA A C 1
ATOM 1568 O O . ALA A 1 200 ? 3.796 -5.415 -5.523 1.00 94.69 200 ALA A O 1
ATOM 1569 N N . CYS A 1 201 ? 5.935 -5.799 -4.931 1.00 95.94 201 CYS A N 1
ATOM 1570 C CA . CYS A 1 201 ? 6.491 -4.854 -5.901 1.00 95.94 201 CYS A CA 1
ATOM 1571 C C . CYS A 1 201 ? 6.108 -5.225 -7.340 1.00 95.94 201 CYS A C 1
ATOM 1573 O O . CYS A 1 201 ? 5.709 -4.346 -8.105 1.00 95.94 201 CYS A O 1
ATOM 1575 N N . LEU A 1 202 ? 6.185 -6.511 -7.706 1.00 96.31 202 LEU A N 1
ATOM 1576 C CA . LEU A 1 202 ? 5.834 -6.964 -9.054 1.00 96.31 202 LEU A CA 1
ATOM 1577 C C . LEU A 1 202 ? 4.340 -6.767 -9.334 1.00 96.31 202 LEU A C 1
ATOM 1579 O O . LEU A 1 202 ? 3.978 -6.174 -10.349 1.00 96.31 202 LEU A O 1
ATOM 1583 N N . CYS A 1 203 ? 3.478 -7.216 -8.417 1.00 96.00 203 CYS A N 1
ATOM 1584 C CA . CYS A 1 203 ? 2.027 -7.078 -8.536 1.00 96.00 203 CYS A CA 1
ATOM 1585 C C . CYS A 1 203 ? 1.608 -5.611 -8.677 1.00 96.00 203 CYS A C 1
ATOM 1587 O O . CYS A 1 203 ? 0.842 -5.283 -9.582 1.00 96.00 203 CYS A O 1
ATOM 1589 N N . ALA A 1 204 ? 2.137 -4.724 -7.829 1.00 95.69 204 ALA A N 1
ATOM 1590 C CA . ALA A 1 204 ? 1.851 -3.296 -7.900 1.00 95.69 204 ALA A CA 1
ATOM 1591 C C . ALA A 1 204 ? 2.350 -2.682 -9.216 1.00 95.69 204 ALA A C 1
ATOM 1593 O O . ALA A 1 204 ? 1.614 -1.933 -9.855 1.00 95.69 204 ALA A O 1
ATOM 1594 N N . CYS A 1 205 ? 3.565 -3.032 -9.656 1.00 96.44 205 CYS A N 1
ATOM 1595 C CA . CYS A 1 205 ? 4.133 -2.548 -10.913 1.00 96.44 205 CYS A CA 1
ATOM 1596 C C . CYS A 1 205 ? 3.246 -2.911 -12.113 1.00 96.44 205 CYS A C 1
ATOM 1598 O O . CYS A 1 205 ? 2.845 -2.031 -12.875 1.00 96.44 205 CYS A O 1
ATOM 1600 N N . VAL A 1 206 ? 2.891 -4.193 -12.249 1.00 95.88 206 VAL A N 1
ATOM 1601 C CA . VAL A 1 206 ? 2.059 -4.690 -13.355 1.00 95.88 206 VAL A CA 1
ATOM 1602 C C . VAL A 1 206 ? 0.655 -4.091 -13.296 1.00 95.88 206 VAL A C 1
ATOM 1604 O O . VAL A 1 206 ? 0.155 -3.629 -14.321 1.00 95.88 206 VAL A O 1
ATOM 1607 N N . PHE A 1 207 ? 0.038 -4.036 -12.111 1.00 94.88 207 PHE A N 1
ATOM 1608 C CA . PHE A 1 207 ? -1.282 -3.430 -11.930 1.00 94.88 207 PHE A CA 1
ATOM 1609 C C . PHE A 1 207 ? -1.301 -1.963 -12.375 1.00 94.88 207 PHE A C 1
ATOM 1611 O O . PHE A 1 207 ? -2.164 -1.569 -13.156 1.00 94.88 207 PHE A O 1
ATOM 1618 N N . LEU A 1 208 ? -0.330 -1.160 -11.927 1.00 95.12 208 LEU A N 1
ATOM 1619 C CA . LEU A 1 208 ? -0.249 0.261 -12.270 1.00 95.12 208 LEU A CA 1
ATOM 1620 C C . LEU A 1 208 ? -0.004 0.473 -13.767 1.00 95.12 208 LEU A C 1
ATOM 1622 O O . LEU A 1 208 ? -0.671 1.306 -14.376 1.00 95.12 208 LEU A O 1
ATOM 1626 N N . LEU A 1 209 ? 0.888 -0.314 -14.379 1.00 94.75 209 LEU A N 1
ATOM 1627 C CA . LEU A 1 209 ? 1.133 -0.271 -15.825 1.00 94.75 209 LEU A CA 1
ATOM 1628 C C . LEU A 1 209 ? -0.124 -0.608 -16.636 1.00 94.75 209 LEU A C 1
ATOM 1630 O O . LEU A 1 209 ? -0.377 0.020 -17.660 1.00 94.75 209 LEU A O 1
ATOM 1634 N N . GLN A 1 210 ? -0.925 -1.570 -16.179 1.00 91.25 210 GLN A N 1
ATOM 1635 C CA . GLN A 1 210 ? -2.164 -1.959 -16.853 1.00 91.25 210 GLN A CA 1
ATOM 1636 C C . GLN A 1 210 ? -3.309 -0.965 -16.621 1.00 91.25 210 GLN A C 1
ATOM 1638 O O . GLN A 1 210 ? -4.134 -0.769 -17.514 1.00 91.25 210 GLN A O 1
ATOM 1643 N N . ARG A 1 211 ? -3.385 -0.343 -15.436 1.00 91.12 211 ARG A N 1
ATOM 1644 C CA . ARG A 1 211 ? -4.502 0.535 -15.054 1.00 91.12 211 ARG A CA 1
ATOM 1645 C C . ARG A 1 211 ? -4.317 1.987 -15.489 1.00 91.12 211 ARG A C 1
ATOM 1647 O O . ARG A 1 211 ? -5.314 2.641 -15.801 1.00 91.12 211 ARG A O 1
ATOM 1654 N N . LEU A 1 212 ? -3.083 2.494 -15.480 1.00 90.81 212 LEU A N 1
ATOM 1655 C CA . LEU A 1 212 ? -2.770 3.908 -15.684 1.00 90.81 212 LEU A CA 1
ATOM 1656 C C . LEU A 1 212 ? -1.826 4.096 -16.883 1.00 90.81 212 LEU A C 1
ATOM 1658 O O . LEU A 1 212 ? -0.629 3.830 -16.773 1.00 90.81 212 LEU A O 1
ATOM 1662 N N . PRO A 1 213 ? -2.301 4.636 -18.021 1.00 85.88 213 PRO A N 1
ATOM 1663 C CA . PRO A 1 213 ? -1.446 4.867 -19.190 1.00 85.88 213 PRO A CA 1
ATOM 1664 C C . PRO A 1 213 ? -0.232 5.774 -18.915 1.00 85.88 213 PRO A C 1
ATOM 1666 O O . PRO A 1 213 ? 0.830 5.594 -19.513 1.00 85.88 213 PRO A O 1
ATOM 1669 N N . SER A 1 214 ? -0.352 6.728 -17.982 1.00 89.38 214 SER A N 1
ATOM 1670 C CA . SER A 1 214 ? 0.751 7.603 -17.550 1.00 89.38 214 SER A CA 1
ATOM 1671 C C . SER A 1 214 ? 1.933 6.822 -16.961 1.00 89.38 214 SER A C 1
ATOM 1673 O O . SER A 1 214 ? 3.087 7.222 -17.146 1.00 89.38 214 SER A O 1
ATOM 1675 N N . CYS A 1 215 ? 1.667 5.675 -16.326 1.00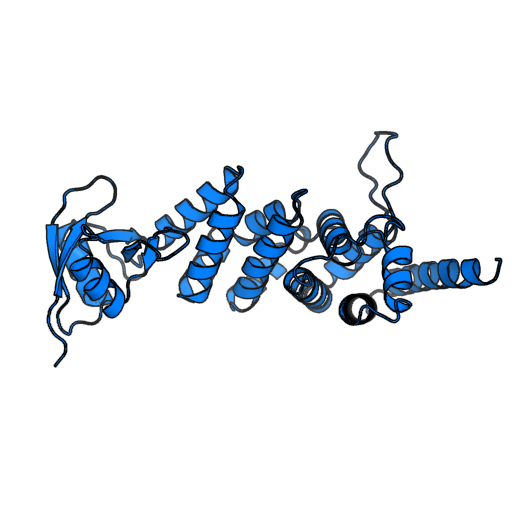 93.62 215 CYS A N 1
ATOM 1676 C CA . CYS A 1 215 ? 2.688 4.827 -15.721 1.00 93.62 215 CYS A CA 1
ATOM 1677 C C . CYS A 1 215 ? 3.641 4.228 -16.760 1.00 93.62 215 CYS A C 1
ATOM 1679 O O . CYS A 1 215 ? 4.814 4.035 -16.455 1.00 93.62 215 CYS A O 1
ATOM 1681 N N . ALA A 1 216 ? 3.199 3.996 -18.001 1.00 91.56 216 ALA A N 1
ATOM 1682 C CA . ALA A 1 216 ? 4.064 3.464 -19.056 1.00 91.56 216 ALA A CA 1
ATOM 1683 C C . ALA A 1 216 ? 5.218 4.423 -19.389 1.00 91.56 216 ALA A C 1
ATOM 1685 O O . ALA A 1 216 ? 6.377 4.013 -19.478 1.00 91.56 216 ALA A O 1
ATOM 1686 N N . ARG A 1 217 ? 4.915 5.724 -19.513 1.00 90.62 217 ARG A N 1
ATOM 1687 C CA . ARG A 1 217 ? 5.930 6.767 -19.732 1.00 90.62 217 ARG A CA 1
ATOM 1688 C C . ARG A 1 217 ? 6.852 6.902 -18.526 1.00 90.62 217 ARG A C 1
ATOM 1690 O O . ARG A 1 217 ? 8.061 7.026 -18.702 1.00 90.62 217 ARG A O 1
ATOM 1697 N N . ALA A 1 218 ? 6.292 6.862 -17.317 1.00 92.50 218 ALA A N 1
ATOM 1698 C CA . ALA A 1 218 ? 7.062 6.956 -16.082 1.00 92.50 218 ALA A CA 1
ATOM 1699 C C . ALA A 1 218 ? 8.038 5.779 -15.917 1.00 92.50 218 ALA A C 1
ATOM 1701 O O . ALA A 1 218 ? 9.221 5.992 -15.649 1.00 92.50 218 ALA A O 1
ATOM 1702 N N . ALA A 1 219 ? 7.564 4.555 -16.150 1.00 93.62 219 ALA A N 1
ATOM 1703 C CA . ALA A 1 219 ? 8.366 3.340 -16.134 1.00 93.62 219 ALA A CA 1
ATOM 1704 C C . ALA A 1 219 ? 9.455 3.360 -17.212 1.00 93.62 219 ALA A C 1
ATOM 1706 O O . ALA A 1 219 ? 10.608 3.062 -16.917 1.00 93.62 219 ALA A O 1
ATOM 1707 N N . HIS A 1 220 ? 9.133 3.781 -18.439 1.00 91.25 220 HIS A N 1
ATOM 1708 C CA . HIS A 1 220 ? 10.135 3.924 -19.495 1.00 91.25 220 HIS A CA 1
ATOM 1709 C C . HIS A 1 220 ? 11.214 4.951 -19.125 1.00 91.25 220 HIS A C 1
ATOM 1711 O O . HIS A 1 220 ? 12.401 4.646 -19.211 1.00 91.25 220 HIS A O 1
ATOM 1717 N N . ALA A 1 221 ? 10.830 6.135 -18.638 1.00 89.56 221 ALA A N 1
ATOM 1718 C CA . ALA A 1 221 ? 11.784 7.152 -18.197 1.00 89.56 221 ALA A CA 1
ATOM 1719 C C . ALA A 1 221 ? 12.692 6.642 -17.062 1.00 89.56 221 ALA A C 1
ATOM 1721 O O . ALA A 1 221 ? 13.899 6.892 -17.076 1.00 89.56 221 ALA A O 1
ATOM 1722 N N . ALA A 1 222 ? 12.135 5.878 -16.117 1.00 90.75 222 ALA A N 1
ATOM 1723 C CA . ALA A 1 222 ? 12.904 5.211 -15.071 1.00 90.75 222 ALA A CA 1
ATOM 1724 C C . ALA A 1 222 ? 13.883 4.172 -15.644 1.00 90.75 222 ALA A C 1
ATOM 1726 O O . ALA A 1 222 ? 15.039 4.130 -15.226 1.00 90.75 222 ALA A O 1
ATOM 1727 N N . ALA A 1 223 ? 13.443 3.378 -16.624 1.00 89.50 223 ALA A N 1
ATOM 1728 C CA . ALA A 1 223 ? 14.233 2.318 -17.241 1.00 89.50 223 ALA A CA 1
ATOM 1729 C C . ALA A 1 223 ? 15.404 2.838 -18.091 1.00 89.50 223 ALA A C 1
ATOM 1731 O O . ALA A 1 223 ? 16.481 2.245 -18.056 1.00 89.50 223 ALA A O 1
ATOM 1732 N N . VAL A 1 224 ? 15.236 3.963 -18.795 1.00 87.75 224 VAL A N 1
ATOM 1733 C CA . VAL A 1 224 ? 16.317 4.625 -19.558 1.00 87.75 224 VAL A CA 1
ATOM 1734 C C . VAL A 1 224 ? 17.293 5.381 -18.641 1.00 87.75 224 VAL A C 1
ATOM 1736 O O . VAL A 1 224 ? 18.404 5.703 -19.050 1.00 87.75 224 VAL A O 1
ATOM 1739 N N . GLY A 1 225 ? 16.903 5.676 -17.396 1.00 76.56 225 GLY A N 1
ATOM 1740 C CA . GLY A 1 225 ? 17.669 6.563 -16.510 1.00 76.56 225 GLY A CA 1
ATOM 1741 C C . GLY A 1 225 ? 17.478 8.052 -16.837 1.00 76.56 225 GLY A C 1
ATOM 1742 O O . GLY A 1 225 ? 18.262 8.898 -16.411 1.00 76.56 225 GLY A O 1
ATOM 1743 N N . ALA A 1 226 ? 16.421 8.393 -17.581 1.00 62.81 226 ALA A N 1
ATOM 1744 C CA . ALA A 1 226 ? 16.102 9.749 -18.012 1.00 62.81 226 ALA A CA 1
ATOM 1745 C C . ALA A 1 226 ? 15.362 10.529 -16.911 1.00 62.81 226 ALA A C 1
ATOM 1747 O O . ALA A 1 226 ? 14.206 10.919 -17.064 1.00 62.81 226 ALA A O 1
ATOM 1748 N N . LEU A 1 227 ? 16.023 10.766 -15.779 1.00 56.50 227 LEU A N 1
ATOM 1749 C CA . LEU A 1 227 ? 15.560 11.728 -14.781 1.00 56.50 227 LEU A CA 1
ATOM 1750 C C . LEU A 1 227 ? 16.409 12.997 -14.878 1.00 56.50 227 LEU A C 1
ATOM 1752 O O . LEU A 1 227 ? 17.460 13.115 -14.257 1.00 56.50 227 LEU A O 1
ATOM 1756 N N . GLN A 1 228 ? 15.932 13.961 -15.668 1.00 46.81 228 GLN A N 1
ATOM 1757 C CA . GLN A 1 228 ? 16.414 15.340 -15.610 1.00 46.81 228 GLN A CA 1
ATOM 1758 C C . GLN A 1 228 ? 15.755 16.036 -14.414 1.00 46.81 228 GLN A C 1
ATOM 1760 O O . GLN A 1 228 ? 14.693 16.638 -14.546 1.00 46.81 228 GLN A O 1
ATOM 1765 N N . PHE A 1 229 ? 16.372 15.951 -13.238 1.00 42.72 229 PHE A N 1
ATOM 1766 C CA . PHE A 1 229 ? 16.104 16.915 -12.171 1.00 42.72 229 PHE A CA 1
ATOM 1767 C C . PHE A 1 229 ? 17.177 18.009 -12.223 1.00 42.72 229 PHE A C 1
ATOM 1769 O O . PHE A 1 229 ? 18.350 17.729 -12.444 1.00 42.72 229 PHE A O 1
ATOM 1776 N N . GLY A 1 230 ? 16.732 19.265 -12.142 1.00 39.00 230 GLY A N 1
ATOM 1777 C CA . GLY A 1 230 ? 17.475 20.448 -12.574 1.00 39.00 230 GLY A CA 1
ATOM 1778 C C . GLY A 1 230 ? 18.884 20.637 -11.999 1.00 39.00 230 GLY A C 1
ATOM 1779 O O . GLY A 1 230 ? 19.151 20.340 -10.845 1.00 39.00 230 GLY A O 1
ATOM 1780 N N . ASN A 1 231 ? 19.746 21.223 -12.836 1.00 35.06 231 ASN A N 1
ATOM 1781 C CA . ASN A 1 231 ? 20.958 21.994 -12.525 1.00 35.06 231 ASN A CA 1
ATOM 1782 C C . ASN A 1 231 ? 21.915 21.501 -11.419 1.00 35.06 231 ASN A C 1
ATOM 1784 O O . ASN A 1 231 ? 22.640 22.321 -10.855 1.00 35.06 231 ASN A O 1
ATOM 1788 N N . SER A 1 232 ? 22.030 20.200 -11.157 1.00 38.66 232 SER A N 1
ATOM 1789 C CA . SER A 1 232 ? 23.238 19.652 -10.533 1.00 38.66 232 SER A CA 1
ATOM 1790 C C . SER A 1 232 ? 23.883 18.621 -11.455 1.00 38.66 232 SER A C 1
ATOM 1792 O O . SER A 1 232 ? 23.255 17.682 -11.934 1.00 38.66 232 SER A O 1
ATOM 1794 N N . ALA A 1 233 ? 25.163 18.833 -11.746 1.00 37.50 233 ALA A N 1
ATOM 1795 C CA . ALA A 1 233 ? 25.993 17.981 -12.589 1.00 37.50 233 ALA A CA 1
ATOM 1796 C C . ALA A 1 233 ? 26.430 16.686 -11.870 1.00 37.50 233 ALA A C 1
ATOM 1798 O O . ALA A 1 233 ? 27.570 16.253 -12.019 1.00 37.50 233 ALA A O 1
ATOM 1799 N N . GLU A 1 234 ? 25.553 16.069 -11.075 1.00 38.78 234 GLU A N 1
ATOM 1800 C CA . GLU A 1 234 ? 25.890 14.897 -10.264 1.00 38.78 234 GLU A CA 1
ATOM 1801 C C . GLU A 1 234 ? 24.978 13.702 -10.572 1.00 38.78 234 GLU A C 1
ATOM 1803 O O . GLU A 1 234 ? 23.761 13.756 -10.422 1.00 38.78 234 GLU A O 1
ATOM 1808 N N . ALA A 1 235 ? 25.644 12.612 -10.970 1.00 41.66 235 ALA A N 1
ATOM 1809 C CA . ALA A 1 235 ? 25.164 11.262 -11.259 1.00 41.66 235 ALA A CA 1
ATOM 1810 C C . ALA A 1 235 ? 24.306 11.087 -12.526 1.00 41.66 235 ALA A C 1
ATOM 1812 O O . ALA A 1 235 ? 23.094 11.290 -12.535 1.00 41.66 235 ALA A O 1
ATOM 1813 N N . VAL A 1 236 ? 24.940 10.552 -13.580 1.00 47.78 236 VAL A N 1
ATOM 1814 C CA . VAL A 1 236 ? 24.250 9.742 -14.595 1.00 47.78 236 VAL A CA 1
ATOM 1815 C C . VAL A 1 236 ? 23.469 8.665 -13.845 1.00 47.78 236 VAL A C 1
ATOM 1817 O O . VAL A 1 236 ? 24.044 7.754 -13.250 1.00 47.78 236 VAL A O 1
ATOM 1820 N N . GLN A 1 237 ? 22.155 8.832 -13.786 1.00 55.19 237 GLN A N 1
ATOM 1821 C CA . GLN A 1 237 ? 21.287 7.955 -13.029 1.00 55.19 237 GLN A CA 1
ATOM 1822 C C . GLN A 1 237 ? 21.165 6.609 -13.753 1.00 55.19 237 GLN A C 1
ATOM 1824 O O . GLN A 1 237 ? 20.783 6.547 -14.912 1.00 55.19 237 GLN A O 1
ATOM 1829 N N . GLU A 1 238 ? 21.503 5.533 -13.040 1.00 64.44 238 GLU A N 1
ATOM 1830 C CA . GLU A 1 238 ? 21.501 4.139 -13.508 1.00 64.44 238 GLU A CA 1
ATOM 1831 C C . GLU A 1 238 ? 20.269 3.767 -14.352 1.00 64.44 238 GLU A C 1
ATOM 1833 O O . GLU A 1 238 ? 19.141 4.079 -13.953 1.00 64.44 238 GLU A O 1
ATOM 1838 N N . ALA A 1 239 ? 20.514 3.124 -15.499 1.00 80.88 239 ALA A N 1
ATOM 1839 C CA . ALA A 1 239 ? 19.500 2.592 -16.404 1.00 80.88 239 ALA A CA 1
ATOM 1840 C C . ALA A 1 239 ? 19.152 1.147 -16.013 1.00 80.88 239 ALA A C 1
ATOM 1842 O O . ALA A 1 239 ? 20.043 0.355 -15.709 1.00 80.88 239 ALA A O 1
ATOM 1843 N N . PHE A 1 240 ? 17.862 0.809 -16.039 1.00 86.81 240 PHE A N 1
ATOM 1844 C CA . PHE A 1 240 ? 17.356 -0.513 -15.656 1.00 86.81 240 PHE A CA 1
ATOM 1845 C C . PHE A 1 240 ? 17.060 -1.421 -16.846 1.00 86.81 240 PHE A C 1
ATOM 1847 O O . PHE A 1 240 ? 16.922 -2.618 -16.638 1.00 86.81 240 PHE A O 1
ATOM 1854 N N . TYR A 1 241 ? 16.993 -0.910 -18.082 1.00 88.31 241 TYR A N 1
ATOM 1855 C CA . TYR A 1 241 ? 16.729 -1.775 -19.238 1.00 88.31 241 TYR A CA 1
ATOM 1856 C C . TYR A 1 241 ? 17.735 -2.923 -19.367 1.00 88.31 241 TYR A C 1
ATOM 1858 O O . TYR A 1 241 ? 17.309 -4.043 -19.615 1.00 88.31 241 TYR A O 1
ATOM 1866 N N . SER A 1 242 ? 19.032 -2.677 -19.148 1.00 85.12 242 SER A N 1
ATOM 1867 C CA . SER A 1 242 ? 20.027 -3.756 -19.166 1.00 85.12 242 SER A CA 1
ATOM 1868 C C . SER A 1 242 ? 19.759 -4.778 -18.063 1.00 85.12 242 SER A C 1
ATOM 1870 O O . SER A 1 242 ? 19.693 -5.955 -18.348 1.00 85.12 242 SER A O 1
ATOM 1872 N N . GLN A 1 243 ? 19.472 -4.335 -16.836 1.00 87.62 243 GLN A N 1
ATOM 1873 C CA . GLN A 1 243 ? 19.206 -5.230 -15.700 1.00 87.62 243 GLN A CA 1
ATOM 1874 C C . GLN A 1 243 ? 17.936 -6.065 -15.885 1.00 87.62 243 GLN A C 1
ATOM 1876 O O . GLN A 1 243 ? 17.884 -7.214 -15.461 1.00 87.62 243 GLN A O 1
ATOM 1881 N N . ILE A 1 244 ? 16.906 -5.486 -16.507 1.00 88.25 244 ILE A N 1
ATOM 1882 C CA . ILE A 1 244 ? 15.667 -6.194 -16.837 1.00 88.25 244 ILE A CA 1
ATOM 1883 C C . ILE A 1 244 ? 15.937 -7.261 -17.905 1.00 88.25 244 ILE A C 1
ATOM 1885 O O . ILE A 1 244 ? 15.385 -8.351 -17.811 1.00 88.25 244 ILE A O 1
ATOM 1889 N N . LEU A 1 245 ? 16.773 -6.962 -18.904 1.00 86.62 245 LEU A N 1
ATOM 1890 C CA . LEU A 1 245 ? 17.158 -7.931 -19.933 1.00 86.62 245 LEU A CA 1
ATOM 1891 C C . LEU A 1 245 ? 18.068 -9.024 -19.363 1.00 86.62 245 LEU A C 1
ATOM 1893 O O . LEU A 1 245 ? 17.767 -10.194 -19.550 1.00 86.62 245 LEU A O 1
ATOM 1897 N N . ASP A 1 246 ? 19.080 -8.659 -18.573 1.00 85.25 246 ASP A N 1
ATOM 1898 C CA . ASP A 1 246 ? 19.958 -9.607 -17.880 1.00 85.25 246 ASP A CA 1
ATOM 1899 C C . ASP A 1 246 ? 19.132 -10.589 -17.029 1.00 85.25 246 ASP A C 1
ATOM 1901 O O . ASP A 1 246 ? 19.405 -11.784 -17.013 1.00 85.25 246 ASP A O 1
ATOM 1905 N N . ALA A 1 247 ? 18.077 -10.099 -16.363 1.00 86.31 247 ALA A N 1
ATOM 1906 C CA . ALA A 1 247 ? 17.149 -10.910 -15.576 1.00 86.31 247 ALA A CA 1
ATOM 1907 C C . ALA A 1 247 ? 16.345 -11.934 -16.406 1.00 86.31 247 ALA A C 1
ATOM 1909 O O . ALA A 1 247 ? 15.890 -12.930 -15.845 1.00 86.31 247 ALA A O 1
ATOM 1910 N N . MET A 1 248 ? 16.162 -11.723 -17.716 1.00 83.38 248 MET A N 1
ATOM 1911 C CA . MET A 1 248 ? 15.542 -12.716 -18.605 1.00 83.38 248 MET A CA 1
ATOM 1912 C C . MET A 1 248 ? 16.478 -13.885 -18.925 1.00 83.38 248 MET A C 1
ATOM 1914 O O . MET A 1 248 ? 15.995 -14.997 -19.145 1.00 83.38 248 MET A O 1
ATOM 1918 N N . ASP A 1 249 ? 17.788 -13.636 -18.931 1.00 81.31 249 ASP A N 1
ATOM 1919 C CA . ASP A 1 249 ? 18.818 -14.611 -19.298 1.00 81.31 249 ASP A CA 1
ATOM 1920 C C . ASP A 1 249 ? 19.327 -15.429 -18.092 1.00 81.31 249 ASP A C 1
ATOM 1922 O O . ASP A 1 249 ? 20.160 -16.325 -18.245 1.00 81.31 249 ASP A O 1
ATOM 1926 N N . VAL A 1 250 ? 18.821 -15.166 -16.879 1.00 76.19 250 VAL A N 1
ATOM 1927 C CA . VAL A 1 250 ? 19.168 -15.942 -15.679 1.00 76.19 250 VAL A CA 1
ATOM 1928 C C . VAL A 1 250 ? 18.479 -17.311 -15.714 1.00 76.19 250 VAL A C 1
ATOM 1930 O O . VAL A 1 250 ? 17.268 -17.416 -15.526 1.00 76.19 250 VAL A O 1
ATOM 1933 N N . GLU A 1 251 ? 19.259 -18.379 -15.898 1.00 71.31 251 GLU A N 1
ATOM 1934 C CA . GLU A 1 251 ? 18.735 -19.756 -15.959 1.00 71.31 251 GLU A CA 1
ATOM 1935 C C . GLU A 1 251 ? 18.201 -20.276 -14.607 1.00 71.31 251 GLU A C 1
ATOM 1937 O O . GLU A 1 251 ? 17.270 -21.079 -14.590 1.00 71.31 251 GLU A O 1
ATOM 1942 N N . ASP A 1 252 ? 18.742 -19.788 -13.482 1.00 72.62 252 ASP A N 1
ATOM 1943 C CA . ASP A 1 252 ? 18.487 -20.324 -12.132 1.00 72.62 252 ASP A CA 1
ATOM 1944 C C . ASP A 1 252 ? 17.529 -19.472 -11.259 1.00 72.62 252 ASP A C 1
ATOM 1946 O O . ASP A 1 252 ? 17.287 -19.817 -10.099 1.00 72.62 252 ASP A O 1
ATOM 1950 N N . ASP A 1 253 ? 16.977 -18.359 -11.768 1.00 79.81 253 ASP A N 1
ATOM 1951 C CA . ASP A 1 253 ? 16.052 -17.475 -11.029 1.00 79.81 253 ASP A CA 1
ATOM 1952 C C . ASP A 1 253 ? 14.724 -17.295 -11.785 1.00 79.81 253 ASP A C 1
ATOM 1954 O O . ASP A 1 253 ? 14.494 -16.320 -12.508 1.00 79.81 253 ASP A O 1
ATOM 1958 N N . ASP A 1 254 ? 13.815 -18.254 -11.581 1.00 85.25 254 ASP A N 1
ATOM 1959 C CA . ASP A 1 254 ? 12.478 -18.253 -12.187 1.00 85.25 254 ASP A CA 1
ATOM 1960 C C . ASP A 1 254 ? 11.683 -16.978 -11.885 1.00 85.25 254 ASP A C 1
ATOM 1962 O O . ASP A 1 254 ? 10.901 -16.524 -12.724 1.00 85.25 254 ASP A O 1
ATOM 1966 N N . PHE A 1 255 ? 11.869 -16.388 -10.700 1.00 89.25 255 PHE A N 1
ATOM 1967 C CA . PHE A 1 255 ? 11.156 -15.172 -10.334 1.00 89.25 255 PHE A CA 1
ATOM 1968 C C . PHE A 1 255 ? 11.648 -13.981 -11.153 1.00 89.25 255 PHE A C 1
ATOM 1970 O O . PHE A 1 255 ? 10.815 -13.254 -11.693 1.00 89.25 255 PHE A O 1
ATOM 1977 N N . GLN A 1 256 ? 12.965 -13.770 -11.253 1.00 87.56 256 GLN A N 1
ATOM 1978 C CA . GLN A 1 256 ? 13.529 -12.643 -12.003 1.00 87.56 256 GLN A CA 1
ATOM 1979 C C . GLN A 1 256 ? 13.139 -12.688 -13.477 1.00 87.56 256 GLN A C 1
ATOM 1981 O O . GLN A 1 256 ? 12.664 -11.678 -14.004 1.00 87.56 256 GLN A O 1
ATOM 1986 N N . ARG A 1 257 ? 13.223 -13.869 -14.097 1.00 88.25 257 ARG A N 1
ATOM 1987 C CA . ARG A 1 257 ? 12.787 -14.075 -15.480 1.00 88.25 257 ARG A CA 1
ATOM 1988 C C . ARG A 1 257 ? 11.305 -13.748 -15.660 1.00 88.25 257 ARG A C 1
ATOM 1990 O O . ARG A 1 257 ? 10.951 -12.923 -16.502 1.00 88.25 257 ARG A O 1
ATOM 1997 N N . CYS A 1 258 ? 10.433 -14.309 -14.816 1.00 89.94 258 CYS A N 1
ATOM 1998 C CA . CYS A 1 258 ? 8.994 -14.033 -14.882 1.00 89.94 258 CYS A CA 1
ATOM 1999 C C . CYS A 1 258 ? 8.668 -12.553 -14.618 1.00 89.94 258 CYS A C 1
ATOM 2001 O O . CYS A 1 258 ? 7.760 -11.993 -15.238 1.00 89.94 258 CYS A O 1
ATOM 2003 N N . ALA A 1 259 ? 9.386 -11.907 -13.695 1.00 92.56 259 ALA A N 1
ATOM 2004 C CA . ALA A 1 259 ? 9.216 -10.494 -13.381 1.00 92.56 259 ALA A CA 1
ATOM 2005 C C . ALA A 1 259 ? 9.608 -9.612 -14.572 1.00 92.56 259 ALA A C 1
ATOM 2007 O O . ALA A 1 259 ? 8.855 -8.703 -14.924 1.00 92.56 259 ALA A O 1
ATOM 2008 N N . ALA A 1 260 ? 10.741 -9.900 -15.216 1.00 92.00 260 ALA A N 1
ATOM 2009 C CA . ALA A 1 260 ? 11.213 -9.175 -16.389 1.00 92.00 260 ALA A CA 1
ATOM 2010 C C . ALA A 1 260 ? 10.223 -9.288 -17.554 1.00 92.00 260 ALA A C 1
ATOM 2012 O O . ALA A 1 260 ? 9.773 -8.267 -18.080 1.00 92.00 260 ALA A O 1
ATOM 2013 N N . GLU A 1 261 ? 9.797 -10.510 -17.889 1.00 92.56 261 GLU A N 1
ATOM 2014 C CA . GLU A 1 261 ? 8.791 -10.758 -18.928 1.00 92.56 261 GLU A CA 1
ATOM 2015 C C . G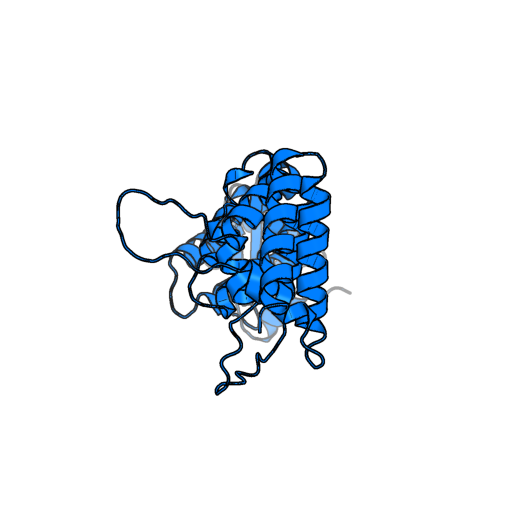LU A 1 261 ? 7.475 -10.024 -18.633 1.00 92.56 261 GLU A C 1
ATOM 2017 O O . GLU A 1 261 ? 6.917 -9.353 -19.506 1.00 92.56 261 GLU A O 1
ATOM 2022 N N . SER A 1 262 ? 6.995 -10.097 -17.387 1.00 94.06 262 SER A N 1
ATOM 2023 C CA . SER A 1 262 ? 5.740 -9.461 -16.972 1.00 94.06 262 SER A CA 1
ATOM 2024 C C . SER A 1 262 ? 5.804 -7.938 -17.065 1.00 94.06 262 SER A C 1
ATOM 2026 O O . SER A 1 262 ? 4.869 -7.315 -17.569 1.00 94.06 262 SER A O 1
ATOM 2028 N N . VAL A 1 263 ? 6.902 -7.327 -16.607 1.00 93.81 263 VAL A N 1
ATOM 2029 C CA . VAL A 1 263 ? 7.094 -5.871 -16.656 1.00 93.81 263 VAL A CA 1
ATOM 2030 C C . VAL A 1 263 ? 7.224 -5.393 -18.101 1.00 93.81 263 VAL A C 1
ATOM 2032 O O . VAL A 1 263 ? 6.517 -4.463 -18.491 1.00 93.81 263 VAL A O 1
ATOM 2035 N N . LEU A 1 264 ? 8.058 -6.040 -18.924 1.00 91.56 264 LEU A N 1
ATOM 2036 C CA . LEU A 1 264 ? 8.232 -5.665 -20.332 1.00 91.56 264 LEU A CA 1
ATOM 2037 C C . LEU A 1 264 ? 6.930 -5.812 -21.124 1.00 91.56 264 LEU A C 1
ATOM 2039 O O . LEU A 1 264 ? 6.560 -4.904 -21.873 1.00 91.56 264 LEU A O 1
ATOM 2043 N N . SER A 1 265 ? 6.204 -6.912 -20.917 1.00 92.06 265 SER A N 1
ATOM 2044 C CA . SER A 1 265 ? 4.897 -7.142 -21.535 1.00 92.06 265 SER A CA 1
ATOM 2045 C C . SER A 1 265 ? 3.882 -6.078 -21.112 1.00 92.06 265 SER A C 1
ATOM 2047 O O . SER A 1 265 ? 3.240 -5.458 -21.962 1.00 92.06 265 SER A O 1
ATOM 2049 N N . ALA A 1 266 ? 3.790 -5.773 -19.812 1.00 92.38 266 ALA A N 1
ATOM 2050 C CA . ALA A 1 266 ? 2.890 -4.739 -19.307 1.00 92.38 266 ALA A CA 1
ATOM 2051 C C . ALA A 1 266 ? 3.226 -3.347 -19.870 1.00 92.38 266 ALA A C 1
ATOM 2053 O O . ALA A 1 266 ? 2.322 -2.623 -20.288 1.00 92.38 266 ALA A O 1
ATOM 2054 N N . MET A 1 267 ? 4.510 -2.983 -19.959 1.00 91.06 267 MET A N 1
ATOM 2055 C CA . MET A 1 267 ? 4.942 -1.721 -20.572 1.00 91.06 267 MET A CA 1
ATOM 2056 C C . MET A 1 267 ? 4.626 -1.666 -22.078 1.00 91.06 267 MET A C 1
ATOM 2058 O O . MET A 1 267 ? 4.209 -0.623 -22.587 1.00 91.06 267 MET A O 1
ATOM 2062 N N . ALA A 1 268 ? 4.790 -2.774 -22.808 1.00 88.81 268 ALA A N 1
ATOM 2063 C CA . ALA A 1 268 ? 4.456 -2.855 -24.232 1.00 88.81 268 ALA A CA 1
ATOM 2064 C C . ALA A 1 268 ? 2.944 -2.694 -24.476 1.00 88.81 268 ALA A C 1
ATOM 2066 O O . ALA A 1 268 ? 2.521 -1.908 -25.326 1.00 88.81 268 ALA A O 1
ATOM 2067 N N . VAL A 1 269 ? 2.113 -3.371 -23.679 1.00 87.62 269 VAL A N 1
ATOM 2068 C CA . VAL A 1 269 ? 0.651 -3.233 -23.748 1.00 87.62 269 VAL A CA 1
ATOM 2069 C C . VAL A 1 269 ? 0.234 -1.796 -23.428 1.00 87.62 269 VAL A C 1
ATOM 2071 O O . VAL A 1 269 ? -0.489 -1.174 -24.206 1.00 87.62 269 VAL A O 1
ATOM 2074 N N . ALA A 1 270 ? 0.748 -1.224 -22.339 1.00 85.31 270 ALA A N 1
ATOM 2075 C CA . ALA A 1 270 ? 0.395 0.127 -21.910 1.00 85.31 270 ALA A CA 1
ATOM 2076 C C . ALA A 1 270 ? 0.847 1.220 -22.902 1.00 85.31 270 ALA A C 1
ATOM 2078 O O . ALA A 1 270 ? 0.197 2.258 -23.027 1.00 85.31 270 ALA A O 1
ATOM 2079 N N . SER A 1 271 ? 1.924 0.977 -23.658 1.00 86.06 271 SER A N 1
ATOM 2080 C CA . SER A 1 271 ? 2.428 1.889 -24.695 1.00 86.06 271 SER A CA 1
ATOM 2081 C C . SER A 1 271 ? 1.772 1.715 -26.069 1.00 86.06 271 SER A C 1
ATOM 2083 O O . SER A 1 271 ? 2.028 2.522 -26.959 1.00 86.06 271 SER A O 1
ATOM 2085 N N . THR A 1 272 ? 0.889 0.727 -26.267 1.00 84.31 272 THR A N 1
ATOM 2086 C CA . THR A 1 272 ? 0.296 0.419 -27.589 1.00 84.31 272 THR A CA 1
ATOM 2087 C C . THR A 1 272 ? -0.450 1.615 -28.198 1.00 84.31 272 THR A C 1
ATOM 2089 O O . THR A 1 272 ? -0.407 1.837 -29.409 1.00 84.31 272 THR A O 1
ATOM 2092 N N . ASN A 1 273 ? -1.088 2.434 -27.358 1.00 81.56 273 ASN A N 1
ATOM 2093 C CA . ASN A 1 273 ? -1.809 3.633 -27.792 1.00 81.56 273 ASN A CA 1
ATOM 2094 C C . ASN A 1 273 ? -0.910 4.880 -27.923 1.00 81.56 273 ASN A C 1
ATOM 2096 O O . ASN A 1 273 ? -1.369 5.924 -28.385 1.00 81.56 273 ASN A O 1
ATOM 2100 N N . ASP A 1 274 ? 0.371 4.777 -27.563 1.00 86.44 274 ASP A N 1
ATOM 2101 C CA . ASP A 1 274 ? 1.369 5.840 -27.635 1.00 86.44 274 ASP A CA 1
ATOM 2102 C C . ASP A 1 274 ? 2.507 5.439 -28.587 1.00 86.44 274 ASP A C 1
ATOM 2104 O O . ASP A 1 274 ? 3.539 4.893 -28.196 1.00 86.44 274 ASP A O 1
ATOM 2108 N N . LYS A 1 275 ? 2.321 5.737 -29.879 1.00 85.69 275 LYS A N 1
ATOM 2109 C CA . LYS A 1 275 ? 3.284 5.385 -30.937 1.00 85.69 275 LYS A CA 1
ATOM 2110 C C . LYS A 1 275 ? 4.688 5.943 -30.691 1.00 85.69 275 LYS A C 1
ATOM 2112 O O . LYS A 1 275 ? 5.658 5.319 -31.112 1.00 85.69 275 LYS A O 1
ATOM 2117 N N . GLN A 1 276 ? 4.802 7.110 -30.050 1.00 85.50 276 GLN A N 1
ATOM 2118 C CA . GLN A 1 276 ? 6.103 7.711 -29.748 1.00 85.50 276 GLN A CA 1
ATOM 2119 C C . GLN A 1 276 ? 6.817 6.918 -28.656 1.00 85.50 276 GLN A C 1
ATOM 2121 O O . GLN A 1 276 ? 7.990 6.587 -28.817 1.00 85.50 276 GLN A O 1
ATOM 2126 N N . LEU A 1 277 ? 6.099 6.567 -27.586 1.00 84.44 277 LEU A N 1
ATOM 2127 C CA . LEU A 1 277 ? 6.630 5.732 -26.513 1.00 84.44 277 LEU A CA 1
ATOM 2128 C C . LEU A 1 277 ? 7.000 4.333 -27.017 1.00 84.44 277 LEU A C 1
ATOM 2130 O O . LEU A 1 277 ? 8.101 3.864 -26.751 1.00 84.44 277 LEU A O 1
ATOM 2134 N N . SER A 1 278 ? 6.121 3.695 -27.791 1.00 85.38 278 SER A N 1
ATOM 2135 C CA . SER A 1 278 ? 6.375 2.371 -28.369 1.00 85.38 278 SER A CA 1
ATOM 2136 C C . SER A 1 278 ? 7.636 2.365 -29.249 1.00 85.38 278 SER A C 1
ATOM 2138 O O . SER A 1 278 ? 8.503 1.506 -29.081 1.00 85.38 278 SER A O 1
ATOM 2140 N N . ALA A 1 279 ? 7.809 3.375 -30.112 1.00 86.31 279 ALA A N 1
ATOM 2141 C CA . ALA A 1 279 ? 9.012 3.518 -30.933 1.00 86.31 279 ALA A CA 1
ATOM 2142 C C . ALA A 1 279 ? 10.278 3.784 -30.097 1.00 86.31 279 ALA A C 1
ATOM 2144 O O . ALA A 1 279 ? 11.343 3.249 -30.410 1.00 86.31 279 ALA A O 1
ATOM 2145 N N . ALA A 1 280 ? 10.177 4.587 -29.031 1.00 84.12 280 ALA A N 1
ATOM 2146 C CA . ALA A 1 280 ? 11.293 4.858 -28.124 1.00 84.12 280 ALA A CA 1
ATOM 2147 C C . ALA A 1 280 ? 11.736 3.592 -27.374 1.00 84.12 280 ALA A C 1
ATOM 2149 O O . ALA A 1 280 ? 12.924 3.276 -27.354 1.00 84.12 280 ALA A O 1
ATOM 2150 N N . MET A 1 281 ? 10.786 2.821 -26.839 1.00 85.81 281 MET A N 1
ATOM 2151 C CA . MET A 1 281 ? 11.060 1.536 -26.194 1.00 85.81 281 MET A CA 1
ATOM 2152 C C . MET A 1 281 ? 11.721 0.550 -27.160 1.00 85.81 281 MET A C 1
ATOM 2154 O O . MET A 1 281 ? 12.731 -0.062 -26.823 1.00 85.81 281 MET A O 1
ATOM 2158 N N . GLN A 1 282 ? 11.187 0.424 -28.378 1.00 85.00 282 GLN A N 1
ATOM 2159 C CA . GLN A 1 282 ? 11.747 -0.475 -29.384 1.00 85.00 282 GLN A CA 1
ATOM 2160 C C . GLN A 1 282 ? 13.178 -0.081 -29.763 1.00 85.00 282 GLN A C 1
ATOM 2162 O O . GLN A 1 282 ? 14.036 -0.950 -29.907 1.00 85.00 282 GLN A O 1
ATOM 2167 N N . LYS A 1 283 ? 13.456 1.221 -29.892 1.00 85.19 283 LYS A N 1
ATOM 2168 C CA . LYS A 1 283 ? 14.802 1.721 -30.175 1.00 85.19 283 LYS A CA 1
ATOM 2169 C C . LYS A 1 283 ? 15.793 1.323 -29.079 1.00 85.19 283 LYS A C 1
ATOM 2171 O O . LYS A 1 283 ? 16.867 0.834 -29.414 1.00 85.19 283 LYS A O 1
ATOM 2176 N N . GLU A 1 284 ? 15.440 1.502 -27.808 1.00 83.88 284 GLU A N 1
ATOM 2177 C CA . GLU A 1 284 ? 16.313 1.129 -26.684 1.00 83.88 284 GLU A CA 1
ATOM 2178 C C . GLU A 1 284 ? 16.603 -0.377 -26.657 1.00 83.88 284 GLU A C 1
ATOM 2180 O O . GLU A 1 284 ? 17.760 -0.783 -26.563 1.00 83.88 284 GLU A O 1
ATOM 2185 N N . LEU A 1 285 ? 15.577 -1.213 -26.843 1.00 81.12 285 LEU A N 1
ATOM 2186 C CA . LEU A 1 285 ? 15.743 -2.670 -26.885 1.00 81.12 285 LEU A CA 1
ATOM 2187 C C . LEU A 1 285 ? 16.647 -3.123 -28.044 1.00 81.12 285 LEU A C 1
ATOM 2189 O O . LEU A 1 285 ? 17.480 -4.008 -27.866 1.00 81.12 285 LEU A O 1
ATOM 2193 N N . VAL A 1 286 ? 16.534 -2.495 -29.221 1.00 83.31 286 VAL A N 1
ATOM 2194 C CA . VAL A 1 286 ? 17.406 -2.787 -30.374 1.00 83.31 286 VAL A CA 1
ATOM 2195 C C . VAL A 1 286 ? 18.850 -2.362 -30.112 1.00 83.31 286 VAL A C 1
ATOM 2197 O O . VAL A 1 286 ? 19.771 -3.090 -30.478 1.00 83.31 286 VAL A O 1
ATOM 2200 N N . VAL A 1 287 ? 19.063 -1.199 -29.487 1.00 80.44 287 VAL A N 1
ATOM 2201 C CA . VAL A 1 287 ? 20.411 -0.724 -29.135 1.00 80.44 287 VAL A CA 1
ATOM 2202 C C . VAL A 1 287 ? 21.088 -1.696 -28.173 1.00 80.44 287 VAL A C 1
ATOM 2204 O O . VAL A 1 287 ? 22.262 -2.002 -28.363 1.00 80.44 287 VAL A O 1
ATOM 2207 N N . LEU A 1 288 ? 20.363 -2.200 -27.175 1.00 77.25 288 LEU A N 1
ATOM 2208 C CA . LEU A 1 288 ? 20.905 -3.158 -26.213 1.00 77.25 288 LEU A CA 1
ATOM 2209 C C . LEU A 1 288 ? 21.194 -4.515 -26.868 1.00 77.25 288 LEU A C 1
ATOM 2211 O O . LEU A 1 288 ? 22.323 -4.981 -26.780 1.00 77.25 288 LEU A O 1
ATOM 2215 N N . ALA A 1 289 ? 20.264 -5.060 -27.658 1.00 73.06 289 ALA A N 1
ATOM 2216 C CA . ALA A 1 289 ? 20.477 -6.315 -28.391 1.00 73.06 289 ALA A CA 1
ATOM 2217 C C . ALA A 1 289 ? 21.605 -6.247 -29.446 1.00 73.06 289 ALA A C 1
ATOM 2219 O O . ALA A 1 289 ? 22.135 -7.273 -29.875 1.00 73.06 289 ALA A O 1
ATOM 2220 N N . GLY A 1 290 ? 21.950 -5.045 -29.921 1.00 66.81 290 GLY A N 1
ATOM 2221 C CA . GLY A 1 290 ? 23.085 -4.819 -30.817 1.00 66.81 290 GLY A CA 1
ATOM 2222 C C . GLY A 1 290 ? 24.441 -4.855 -30.108 1.00 66.81 290 GLY A C 1
ATOM 2223 O O . GLY A 1 290 ? 25.425 -5.243 -30.730 1.00 66.81 290 GLY A O 1
ATOM 2224 N N . ARG A 1 291 ? 24.495 -4.497 -28.817 1.00 59.94 291 ARG A N 1
ATOM 2225 C CA . ARG A 1 291 ? 25.736 -4.478 -28.022 1.00 59.94 291 ARG A CA 1
ATOM 2226 C C . ARG A 1 291 ? 26.256 -5.881 -27.711 1.00 59.94 291 ARG A C 1
ATOM 2228 O O . ARG A 1 291 ? 27.467 -6.069 -27.702 1.00 59.94 291 ARG A O 1
ATOM 2235 N N . ASP A 1 292 ? 25.371 -6.866 -27.578 1.00 52.62 292 ASP A N 1
ATOM 2236 C CA . ASP A 1 292 ? 25.753 -8.267 -27.329 1.00 52.62 292 ASP A CA 1
ATOM 2237 C C . ASP A 1 292 ? 26.353 -8.973 -28.558 1.00 52.62 292 ASP A C 1
ATOM 2239 O O . ASP A 1 292 ? 26.866 -10.082 -28.453 1.00 52.62 292 ASP A O 1
ATOM 2243 N N . LYS A 1 293 ? 26.305 -8.345 -29.742 1.00 50.25 293 LYS A N 1
ATOM 2244 C CA . LYS A 1 293 ? 26.899 -8.885 -30.980 1.00 50.25 293 LYS A CA 1
ATOM 2245 C C . LYS A 1 293 ? 28.297 -8.346 -31.286 1.00 50.25 293 LYS A C 1
ATOM 2247 O O . LYS A 1 293 ? 28.900 -8.792 -32.260 1.00 50.25 293 LYS A O 1
ATOM 2252 N N . GLU A 1 294 ? 28.791 -7.387 -30.503 1.00 43.38 294 GLU A N 1
ATOM 2253 C CA . GLU A 1 294 ? 30.105 -6.750 -30.693 1.00 43.38 294 GLU A CA 1
ATOM 2254 C C . GLU A 1 294 ? 31.162 -7.196 -29.660 1.00 43.38 294 GLU A C 1
ATOM 2256 O O . GLU A 1 294 ? 32.253 -6.623 -29.630 1.00 43.38 294 GLU A O 1
ATOM 2261 N N . VAL A 1 295 ? 30.871 -8.224 -28.849 1.00 38.97 295 VAL A N 1
ATOM 2262 C CA . VAL A 1 295 ? 31.804 -8.840 -27.881 1.00 38.97 295 VAL A CA 1
ATOM 2263 C C . VAL A 1 295 ? 32.273 -10.210 -28.360 1.00 38.97 295 VAL A C 1
ATOM 2265 O O . VAL A 1 295 ? 31.416 -11.014 -28.788 1.00 38.97 295 VAL A O 1
#

Secondary structure (DSSP, 8-state):
----EEEEEEETTS-EEEEEE-SS-HHHHHHHHHHHTT----SS--EEEEEE-SSS--EEEPPHHHHHHHHHTT--SEEEEEHHHHHHHHHHHHHT--TTHHHHHHHHHHHHHH-HHHHHHHHHTTHHHHHHHHHTSS-HHHHHHHHHHHHHHTTSTTHHHHHHH-GGGS-HHHHHHHHHHHS----TT-----SS--HHHHHHHHHHHHH-HHHHHHHHHHHHT----TT--------SHHHHHHHHS-TT-HHHHHHHHHHHHHHHHHHTT-HHHHHHHHHHHHHHHHHTT--

pLDDT: mean 83.68, std 13.69, range [35.06, 96.44]

Mean predicted aligned error: 8.7 Å